Protein AF-A0A7R9ZV36-F1 (afdb_monomer_lite)

Structure (mmCIF, N/CA/C/O backbone):
data_AF-A0A7R9ZV36-F1
#
_entry.id   AF-A0A7R9ZV36-F1
#
loop_
_atom_site.group_PDB
_atom_site.id
_atom_site.type_symbol
_atom_site.label_atom_id
_atom_site.label_alt_id
_atom_site.label_comp_id
_atom_site.label_asym_id
_atom_site.label_entity_id
_atom_site.label_seq_id
_atom_site.pdbx_PDB_ins_code
_atom_site.Cartn_x
_atom_site.Cartn_y
_atom_site.Cartn_z
_atom_site.occupancy
_atom_site.B_iso_or_equiv
_atom_site.auth_seq_id
_atom_site.auth_comp_id
_atom_site.auth_asym_id
_atom_site.auth_atom_id
_atom_site.pdbx_PDB_model_num
ATOM 1 N N . GLY A 1 1 ? -9.730 6.780 30.084 1.00 87.62 1 GLY A N 1
ATOM 2 C CA . GLY A 1 1 ? -9.690 5.351 30.461 1.00 87.62 1 GLY A CA 1
ATOM 3 C C . GLY A 1 1 ? -11.049 4.686 30.687 1.00 87.62 1 GLY A C 1
ATOM 4 O O . GLY A 1 1 ? -11.084 3.664 31.366 1.00 87.62 1 GLY A O 1
ATOM 5 N N . GLN A 1 2 ? -12.160 5.196 30.142 1.00 95.06 2 GLN A N 1
ATOM 6 C CA . GLN A 1 2 ? -13.485 4.561 30.266 1.00 95.06 2 GLN A CA 1
ATOM 7 C C . GLN A 1 2 ? -13.592 3.347 29.328 1.00 95.06 2 GLN A C 1
ATOM 9 O O . GLN A 1 2 ? -13.109 3.426 28.198 1.00 95.06 2 GLN A O 1
ATOM 14 N N . ARG A 1 3 ? -14.214 2.243 29.775 1.00 96.38 3 ARG A N 1
ATOM 15 C CA . ARG A 1 3 ? -14.468 1.068 28.920 1.00 96.38 3 ARG A CA 1
ATOM 16 C C . ARG A 1 3 ? -15.637 1.325 27.975 1.00 96.38 3 ARG A C 1
ATOM 18 O O . ARG A 1 3 ? -16.690 1.814 28.387 1.00 96.38 3 ARG A O 1
ATOM 25 N N . VAL A 1 4 ? -15.433 0.990 26.712 1.00 97.62 4 VAL A N 1
ATOM 26 C CA . VAL A 1 4 ? -16.384 1.200 25.620 1.00 97.62 4 VAL A CA 1
ATOM 27 C C . VAL A 1 4 ? -16.354 -0.000 24.683 1.00 97.62 4 VAL A C 1
ATOM 29 O O . VAL A 1 4 ? -15.430 -0.805 24.731 1.00 97.62 4 VAL A O 1
ATOM 32 N N . GLN A 1 5 ? -17.355 -0.115 23.823 1.00 97.69 5 GLN A N 1
ATOM 33 C CA . GLN A 1 5 ? -17.304 -0.969 22.646 1.00 97.69 5 GLN A CA 1
ATOM 34 C C . GLN A 1 5 ? -17.231 -0.105 21.398 1.00 97.69 5 GLN A C 1
ATOM 36 O O . GLN A 1 5 ? -17.977 0.868 21.279 1.00 97.69 5 GLN A O 1
ATOM 41 N N . VAL A 1 6 ? -16.352 -0.471 20.473 1.00 98.06 6 VAL A N 1
ATOM 42 C CA . VAL A 1 6 ? -16.164 0.204 19.190 1.00 98.06 6 VAL A CA 1
ATOM 43 C C . VAL A 1 6 ? -16.539 -0.726 18.040 1.00 98.06 6 VAL A C 1
ATOM 45 O O . VAL A 1 6 ? -16.197 -1.908 18.047 1.00 98.06 6 VAL A O 1
ATOM 48 N N . TRP A 1 7 ? -17.273 -0.220 17.053 1.00 97.81 7 TRP A N 1
ATOM 49 C CA . TRP A 1 7 ? -17.620 -0.995 15.862 1.00 97.81 7 TRP A CA 1
ATOM 50 C C . TRP A 1 7 ? -16.409 -1.146 14.931 1.00 97.81 7 TRP A C 1
ATOM 52 O O . TRP A 1 7 ? -15.774 -0.152 14.554 1.00 97.81 7 TRP A O 1
ATOM 62 N N . SER A 1 8 ? -16.111 -2.384 14.534 1.00 96.56 8 SER A N 1
ATOM 63 C CA . SER A 1 8 ? -15.080 -2.711 13.548 1.00 96.56 8 SER A CA 1
ATOM 64 C C . SER A 1 8 ? -15.717 -3.075 12.209 1.00 96.56 8 SER A C 1
ATOM 66 O O . SER A 1 8 ? -16.388 -4.099 12.097 1.00 96.56 8 SER A O 1
ATOM 68 N N . ASP A 1 9 ? -15.479 -2.262 11.177 1.00 92.25 9 ASP A N 1
ATOM 69 C CA . ASP A 1 9 ? -15.987 -2.531 9.825 1.00 92.25 9 ASP A CA 1
ATOM 70 C C . ASP A 1 9 ? -15.277 -3.717 9.159 1.00 92.25 9 ASP A C 1
ATOM 72 O O . ASP A 1 9 ? -15.880 -4.425 8.356 1.00 92.25 9 ASP A O 1
ATOM 76 N N . SER A 1 10 ? -14.008 -3.960 9.503 1.00 87.06 10 SER A N 1
ATOM 77 C CA . SER A 1 10 ? -13.238 -5.091 8.975 1.00 87.06 10 SER A CA 1
ATOM 78 C C . SER A 1 10 ? -13.670 -6.425 9.580 1.00 87.06 10 SER A C 1
ATOM 80 O O . SER A 1 10 ? -13.647 -7.435 8.881 1.00 87.06 10 SER A O 1
ATOM 82 N N . GLU A 1 11 ? -14.072 -6.435 10.855 1.00 89.38 11 GLU A N 1
ATOM 83 C CA . GLU A 1 11 ? -14.524 -7.649 11.547 1.00 89.38 11 GLU A CA 1
ATOM 84 C C . GLU A 1 11 ? -16.051 -7.797 11.599 1.00 89.38 11 GLU A C 1
ATOM 86 O O . GLU A 1 11 ? -16.550 -8.860 11.962 1.00 89.38 11 GLU A O 1
ATOM 91 N N . GLY A 1 12 ? -16.805 -6.749 11.253 1.00 95.19 12 GLY A N 1
ATOM 92 C CA . GLY A 1 12 ? -18.269 -6.752 11.271 1.00 95.19 12 GLY A CA 1
ATOM 93 C C . GLY A 1 12 ? -18.869 -6.989 12.661 1.00 95.19 12 GLY A C 1
ATOM 94 O O . GLY A 1 12 ? -19.949 -7.571 12.770 1.00 95.19 12 GLY A O 1
ATOM 95 N N . ARG A 1 13 ? -18.166 -6.588 13.729 1.00 96.88 13 ARG A N 1
ATOM 96 C CA . ARG A 1 13 ? -18.588 -6.789 15.123 1.00 96.88 13 ARG A CA 1
ATOM 97 C C . ARG A 1 13 ? -18.159 -5.643 16.038 1.00 96.88 13 ARG A C 1
ATOM 99 O O . ARG A 1 13 ? -17.303 -4.829 15.694 1.00 96.88 13 ARG A O 1
ATOM 106 N N . TRP A 1 14 ? -18.762 -5.607 17.223 1.00 97.62 14 TRP A N 1
ATOM 107 C CA . TRP A 1 14 ? -18.359 -4.730 18.322 1.00 97.62 14 TRP A CA 1
ATOM 108 C C . TRP A 1 14 ? -17.136 -5.313 19.029 1.00 97.62 14 TRP A C 1
ATOM 110 O O . TRP A 1 14 ? -17.143 -6.491 19.383 1.00 97.62 14 TRP A O 1
ATOM 120 N N . LEU A 1 15 ? -16.110 -4.491 19.226 1.00 97.38 15 LEU A N 1
ATOM 121 C CA . LEU A 1 15 ? -14.883 -4.839 19.937 1.00 97.38 15 LEU A CA 1
ATOM 122 C C . LEU A 1 15 ? -14.807 -4.067 21.242 1.00 97.38 15 LEU A C 1
ATOM 124 O O . LEU A 1 15 ? -15.136 -2.882 21.276 1.00 97.38 15 LEU A O 1
ATOM 128 N N . ASP A 1 16 ? -14.357 -4.726 22.303 1.00 97.12 16 ASP A N 1
ATOM 129 C CA . ASP A 1 16 ? -14.086 -4.046 23.561 1.00 97.12 16 ASP A CA 1
ATOM 130 C C . ASP A 1 16 ? -12.878 -3.115 23.395 1.00 97.12 16 ASP A C 1
ATOM 132 O O . ASP A 1 16 ? -11.893 -3.431 22.725 1.00 97.12 16 ASP A O 1
ATOM 136 N N . GLY A 1 17 ? -12.975 -1.933 23.990 1.00 97.12 17 GLY A N 1
ATOM 137 C CA . GLY A 1 17 ? -11.958 -0.905 23.892 1.00 97.12 17 GLY A CA 1
ATOM 138 C C . GLY A 1 17 ? -11.946 0.030 25.091 1.00 97.12 17 GLY A C 1
ATOM 139 O O . GLY A 1 17 ? -12.766 -0.052 26.015 1.00 97.12 17 GLY A O 1
ATOM 140 N N . GLN A 1 18 ? -10.986 0.941 25.078 1.00 97.75 18 GLN A N 1
ATOM 141 C CA . GLN A 1 18 ? -10.798 1.936 26.114 1.00 97.75 18 GLN A CA 1
ATOM 142 C C . GLN A 1 18 ? -10.622 3.312 25.486 1.00 97.75 18 GLN A C 1
ATOM 144 O O . GLN A 1 18 ? -9.845 3.500 24.556 1.00 97.75 18 GLN A O 1
ATOM 149 N N . VAL A 1 19 ? -11.345 4.297 26.019 1.00 97.81 19 VAL A N 1
ATOM 150 C CA . VAL A 1 19 ? -11.123 5.699 25.657 1.00 97.81 19 VAL A CA 1
ATOM 151 C C . VAL A 1 19 ? -9.784 6.131 26.237 1.00 97.81 19 VAL A C 1
ATOM 153 O O . VAL A 1 19 ? -9.637 6.169 27.465 1.00 97.81 19 VAL A O 1
ATOM 156 N N . GLU A 1 20 ? -8.833 6.462 25.373 1.00 97.81 20 GLU A N 1
ATOM 157 C CA . GLU A 1 20 ? -7.521 6.980 25.761 1.00 97.81 20 GLU A CA 1
ATOM 158 C C . GLU A 1 20 ? -7.587 8.488 25.972 1.00 97.81 20 GLU A C 1
ATOM 160 O O . GLU A 1 20 ? -7.228 8.974 27.043 1.00 97.81 20 GLU A O 1
ATOM 165 N N . GLU A 1 21 ? -8.130 9.209 24.990 1.00 97.69 21 GLU A N 1
ATOM 166 C CA . GLU A 1 21 ? -8.126 10.669 24.959 1.00 97.69 21 GLU A CA 1
ATOM 167 C C . GLU A 1 21 ? -9.402 11.220 24.308 1.00 97.69 21 GLU A C 1
ATOM 169 O O . GLU A 1 21 ? -9.989 10.602 23.415 1.00 97.69 21 GLU A O 1
ATOM 174 N N . VAL A 1 22 ? -9.838 12.393 24.772 1.00 97.69 22 VAL A N 1
ATOM 175 C CA . VAL A 1 22 ? -10.963 13.147 24.208 1.00 97.69 22 VAL A CA 1
ATOM 176 C C . VAL A 1 22 ? -10.467 14.548 23.872 1.00 97.69 22 VAL A C 1
ATOM 178 O O . VAL A 1 22 ? -10.115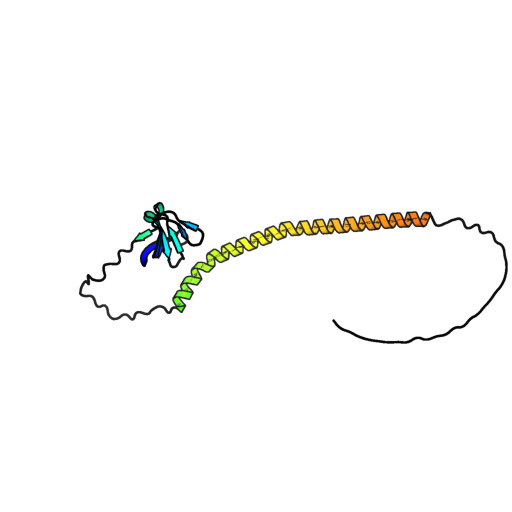 15.315 24.765 1.00 97.69 22 VAL A O 1
ATOM 181 N N . TYR A 1 23 ? -10.462 14.890 22.589 1.00 97.75 23 TYR A N 1
ATOM 182 C CA . TYR A 1 23 ? -9.995 16.179 22.086 1.00 97.75 23 TYR A CA 1
ATOM 183 C C . TYR A 1 23 ? -11.116 17.213 22.173 1.00 97.75 23 TYR A C 1
ATOM 185 O O . TYR A 1 23 ? -11.816 17.454 21.193 1.00 97.75 23 TYR A O 1
ATOM 193 N N . THR A 1 24 ? -11.323 17.828 23.338 1.00 97.81 24 THR A N 1
ATOM 194 C CA . THR A 1 24 ? -12.427 18.784 23.554 1.00 97.81 24 THR A CA 1
ATOM 195 C C . THR A 1 24 ? -12.366 19.999 22.630 1.00 97.81 24 THR A C 1
ATOM 197 O O . THR A 1 24 ? -13.391 20.375 22.071 1.00 97.81 24 THR A O 1
ATOM 200 N N . GLU A 1 25 ? -11.182 20.571 22.416 1.00 97.75 25 GLU A N 1
ATOM 201 C CA . GLU A 1 25 ? -10.966 21.745 21.550 1.00 97.75 25 GLU A CA 1
ATOM 202 C C . GLU A 1 25 ? -10.441 21.375 20.149 1.00 97.75 25 GLU A C 1
ATOM 204 O O . GLU A 1 25 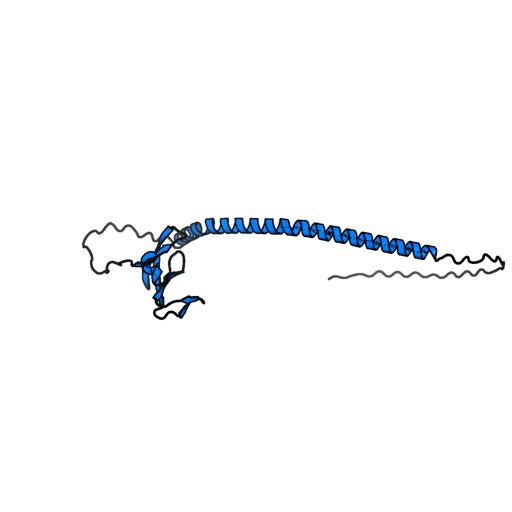? -10.215 22.244 19.309 1.00 97.75 25 GLU A O 1
ATOM 209 N N . GLY A 1 26 ? -10.277 20.078 19.871 1.00 97.06 26 GLY A N 1
ATOM 210 C CA . GLY A 1 26 ? -9.554 19.588 18.697 1.00 97.06 26 GLY A CA 1
ATOM 211 C C . GLY A 1 26 ? -8.037 19.671 18.887 1.00 97.06 26 GLY A C 1
ATOM 212 O O . GLY A 1 26 ? -7.554 19.816 20.009 1.00 97.06 26 GLY A O 1
ATOM 213 N N . GLY A 1 27 ? -7.273 19.544 17.801 1.00 96.75 27 GLY A N 1
ATOM 214 C CA . GLY A 1 27 ? -5.812 19.678 17.832 1.00 96.75 27 GLY A CA 1
ATOM 215 C C . GLY A 1 27 ? -5.088 18.735 16.877 1.00 96.75 27 GLY A C 1
ATOM 216 O O . GLY A 1 27 ? -5.710 18.045 16.078 1.00 96.75 27 GLY A O 1
ATOM 217 N N . LEU A 1 28 ? -3.757 18.699 16.949 1.00 97.25 28 LEU A N 1
ATOM 218 C CA . LEU A 1 28 ? -2.943 17.779 16.154 1.00 97.25 28 LEU A CA 1
ATOM 219 C C . LEU A 1 28 ? -2.621 16.525 16.979 1.00 97.25 28 LEU A C 1
ATOM 221 O O . LEU A 1 28 ? -1.946 16.625 17.999 1.00 97.25 28 LEU A O 1
ATOM 225 N N . ALA A 1 29 ? -3.068 15.355 16.525 1.00 94.44 29 ALA A N 1
ATOM 226 C CA . ALA A 1 29 ? -2.792 14.063 17.152 1.00 94.44 29 ALA A CA 1
ATOM 227 C C . ALA A 1 29 ? -2.249 13.082 16.109 1.00 94.44 29 ALA A C 1
ATOM 229 O O . ALA A 1 29 ? -2.835 12.929 15.039 1.00 94.44 29 ALA A O 1
ATOM 230 N N . ASP A 1 30 ? -1.110 12.448 16.398 1.00 93.88 30 ASP A N 1
ATOM 231 C CA . ASP A 1 30 ? -0.406 11.529 15.487 1.00 93.88 30 ASP A CA 1
ATOM 232 C C . ASP A 1 30 ? -0.174 12.109 14.072 1.00 93.88 30 ASP A C 1
ATOM 234 O O . ASP A 1 30 ? -0.192 11.398 13.072 1.00 93.88 30 ASP A O 1
ATOM 238 N N . GLY A 1 31 ? 0.020 13.429 13.977 1.00 95.69 31 GLY A N 1
ATOM 239 C CA . GLY A 1 31 ? 0.197 14.140 12.704 1.00 95.69 31 GLY A CA 1
ATOM 240 C C . GLY A 1 31 ? -1.100 14.451 11.946 1.00 95.69 31 GLY A C 1
ATOM 241 O O . GLY A 1 31 ? -1.043 15.026 10.860 1.00 95.69 31 GLY A O 1
ATOM 242 N N . PHE A 1 32 ? -2.265 14.133 12.510 1.00 94.75 32 PHE A N 1
ATOM 243 C CA . PHE A 1 32 ? -3.576 14.410 11.925 1.00 94.75 32 PHE A CA 1
ATOM 244 C C . PHE A 1 32 ? -4.317 15.501 12.702 1.00 94.75 32 PHE A C 1
ATOM 246 O O . PHE A 1 32 ? -4.253 15.569 13.927 1.00 94.75 32 PHE A O 1
ATOM 253 N N . ASN A 1 33 ? -5.046 16.359 11.985 1.00 97.19 33 ASN A N 1
ATOM 254 C CA . ASN A 1 33 ? -5.856 17.412 12.592 1.00 97.19 33 ASN A CA 1
ATOM 255 C C . ASN A 1 33 ? -7.214 16.845 13.042 1.00 97.19 33 ASN A C 1
ATOM 257 O O . ASN A 1 33 ? -8.026 16.419 12.215 1.00 97.19 33 ASN A O 1
ATOM 261 N N . MET A 1 34 ? -7.442 16.823 14.351 1.00 97.69 34 MET A N 1
ATOM 262 C CA . MET A 1 34 ? -8.637 16.308 15.003 1.00 97.69 34 MET A CA 1
ATOM 263 C C . MET A 1 34 ? -9.640 17.436 15.252 1.00 97.69 34 MET A C 1
ATOM 265 O O . MET A 1 34 ? -9.279 18.460 15.836 1.00 97.69 34 MET A O 1
ATOM 269 N N . PRO A 1 35 ? -10.914 17.263 14.860 1.00 97.81 35 PRO A N 1
ATOM 270 C CA . PRO A 1 35 ? -11.948 18.230 15.192 1.00 97.81 35 PRO A CA 1
ATOM 271 C C . PRO A 1 35 ? -12.276 18.204 16.699 1.00 97.81 35 PRO A C 1
ATOM 273 O O . PRO A 1 35 ? -12.073 17.175 17.354 1.00 97.81 35 PRO A O 1
ATOM 276 N N . PRO A 1 36 ? -12.849 19.293 17.241 1.00 98.12 36 PRO A N 1
ATOM 277 C CA . PRO A 1 36 ? -13.408 19.320 18.591 1.00 98.12 36 PRO A CA 1
ATOM 278 C C . PRO A 1 36 ? -14.396 18.172 18.835 1.00 98.12 36 PRO A C 1
ATOM 280 O O . PRO A 1 36 ? -15.251 17.883 17.997 1.00 98.12 36 PRO A O 1
ATOM 283 N N . GLY A 1 37 ? -14.270 17.514 19.986 1.00 97.44 37 GLY A N 1
ATOM 284 C CA . GLY A 1 37 ? -15.060 16.351 20.391 1.00 97.44 37 GLY A CA 1
ATOM 285 C C . GLY A 1 37 ? -14.627 15.019 19.766 1.00 97.44 37 GLY A C 1
ATOM 286 O O . GLY A 1 37 ? -15.357 14.037 19.888 1.00 97.44 37 GLY A O 1
ATOM 287 N N . CYS A 1 38 ? -13.476 14.957 19.089 1.00 98.00 38 CYS A N 1
ATOM 288 C CA . CYS A 1 38 ? -12.926 13.690 18.605 1.00 98.00 38 CYS A CA 1
ATOM 289 C C . CYS A 1 38 ? -12.489 12.802 19.783 1.00 98.00 38 CYS A C 1
ATOM 291 O O . CYS A 1 38 ? -11.919 13.293 20.758 1.00 98.00 38 CYS A O 1
ATOM 293 N N . VAL A 1 39 ? -12.729 11.494 19.690 1.00 98.12 39 VAL A N 1
ATOM 294 C CA . VAL A 1 39 ? -12.385 10.526 20.740 1.00 98.12 39 VAL A CA 1
ATOM 295 C C . VAL A 1 39 ? -11.411 9.488 20.193 1.00 98.12 39 VAL A C 1
ATOM 297 O O . VAL A 1 39 ? -11.695 8.834 19.188 1.00 98.12 39 VAL A O 1
ATOM 300 N N . LYS A 1 40 ? -10.273 9.320 20.873 1.00 98.00 40 LYS A N 1
ATOM 301 C CA . LYS A 1 40 ? -9.286 8.268 20.607 1.00 98.00 40 LYS A CA 1
ATOM 302 C C . LYS A 1 40 ? -9.622 7.038 21.442 1.00 98.00 40 LYS A C 1
ATOM 304 O O . LYS A 1 40 ? -9.630 7.098 22.674 1.00 98.00 40 LYS A O 1
ATOM 309 N N . VAL A 1 41 ? -9.899 5.925 20.771 1.00 98.06 41 VAL A N 1
ATOM 310 C CA . VAL A 1 41 ? -10.234 4.644 21.402 1.00 98.06 41 VAL A CA 1
ATOM 311 C C . VAL A 1 41 ? -9.208 3.601 20.988 1.00 98.06 41 VAL A C 1
ATOM 313 O O . VAL A 1 41 ? -9.002 3.393 19.793 1.00 98.06 41 VAL A O 1
ATOM 316 N N . SER A 1 42 ? -8.593 2.924 21.955 1.00 97.69 42 SER A N 1
ATOM 317 C CA . SER A 1 42 ? -7.793 1.726 21.703 1.00 97.69 42 SER A CA 1
ATOM 318 C C . SER A 1 42 ? -8.628 0.464 21.891 1.00 97.69 42 SER A C 1
ATOM 320 O O . SER A 1 42 ? -9.508 0.398 22.747 1.00 97.69 42 SER A O 1
ATOM 322 N N . SER A 1 43 ? -8.381 -0.530 21.047 1.00 97.25 43 SER A N 1
ATOM 323 C CA . SER A 1 43 ? -9.036 -1.841 21.043 1.00 97.25 43 SER A CA 1
ATOM 324 C C . SER A 1 43 ? -8.043 -2.906 20.578 1.00 97.25 43 SER A C 1
ATOM 326 O O . SER A 1 43 ? -6.960 -2.569 20.094 1.00 97.25 43 SER A O 1
ATOM 328 N N . ASP A 1 44 ? -8.432 -4.178 20.637 1.00 92.38 44 ASP A N 1
ATOM 329 C CA . ASP A 1 44 ? -7.599 -5.285 20.144 1.00 92.38 44 ASP A CA 1
ATOM 330 C C . ASP A 1 44 ? -7.299 -5.192 18.634 1.00 92.38 44 ASP A C 1
ATOM 332 O O . ASP A 1 44 ? -6.287 -5.711 18.167 1.00 92.38 44 ASP A O 1
ATOM 336 N N . ALA A 1 45 ? -8.137 -4.485 17.866 1.00 90.56 45 ALA A N 1
ATOM 337 C CA . ALA A 1 45 ? -7.914 -4.225 16.441 1.00 90.56 45 ALA A CA 1
ATOM 338 C C . ALA A 1 45 ? -7.030 -2.990 16.164 1.00 90.56 45 ALA A C 1
ATOM 340 O O . ALA A 1 45 ? -6.742 -2.688 15.005 1.00 90.56 45 ALA A O 1
ATOM 341 N N . GLY A 1 46 ? -6.608 -2.264 17.204 1.00 94.75 46 GLY A N 1
ATOM 342 C CA . GLY A 1 46 ? -5.801 -1.048 17.110 1.00 94.75 46 GLY A CA 1
ATOM 343 C C . GLY A 1 46 ? -6.521 0.212 17.599 1.00 94.75 46 GLY A C 1
ATOM 344 O O . GLY A 1 46 ? -7.493 0.150 18.357 1.00 94.75 46 GLY A O 1
ATOM 345 N N . ILE A 1 47 ? -6.008 1.372 17.177 1.00 96.88 47 ILE A N 1
ATOM 346 C CA . ILE A 1 47 ? -6.496 2.702 17.571 1.00 96.88 47 ILE A CA 1
ATOM 347 C C . ILE A 1 47 ? -7.490 3.219 16.529 1.00 96.88 47 ILE A C 1
ATOM 349 O O . ILE A 1 47 ? -7.184 3.258 15.336 1.00 96.88 47 ILE A O 1
ATOM 353 N N . LYS A 1 48 ? -8.662 3.675 16.983 1.00 97.00 48 LYS A N 1
ATOM 354 C CA . LYS A 1 48 ? -9.680 4.327 16.152 1.00 97.00 48 LYS A CA 1
ATOM 355 C C . LYS A 1 48 ? -9.962 5.738 16.663 1.00 97.00 48 LYS A C 1
ATOM 357 O O . LYS A 1 48 ? -10.168 5.949 17.857 1.00 97.00 48 LYS A O 1
ATOM 362 N N . TYR A 1 49 ? -10.002 6.690 15.737 1.00 97.94 49 TYR A N 1
ATOM 363 C CA . TYR A 1 49 ? -10.403 8.071 15.991 1.00 97.94 49 TYR A CA 1
ATOM 364 C C . TYR A 1 49 ? -11.852 8.263 15.559 1.00 97.94 49 TYR A C 1
ATOM 366 O O . TYR A 1 49 ? -12.177 8.089 14.384 1.00 97.94 49 TYR A O 1
ATOM 374 N N . LEU A 1 50 ? -12.721 8.608 16.504 1.00 97.81 50 LEU A N 1
ATOM 375 C CA . LEU A 1 50 ? -14.150 8.777 16.265 1.00 97.81 50 LEU A CA 1
ATOM 376 C C . LEU A 1 50 ? -14.526 10.253 16.321 1.00 97.81 50 LEU A C 1
ATOM 378 O O . LEU A 1 50 ? -14.333 10.919 17.338 1.00 97.81 50 LEU A O 1
ATOM 382 N N . LYS A 1 51 ? -15.091 10.761 15.224 1.00 97.81 51 LYS A N 1
ATOM 383 C CA . LYS A 1 51 ? -15.632 12.125 15.164 1.00 97.81 51 LYS A CA 1
ATOM 384 C C . LYS A 1 51 ? -16.952 12.212 15.941 1.00 97.81 51 LYS A C 1
ATOM 386 O O . LYS A 1 51 ? -17.652 11.204 16.024 1.00 97.81 51 LYS A O 1
ATOM 391 N N . PRO A 1 52 ? -17.374 13.411 16.388 1.00 97.56 52 PRO A N 1
ATOM 392 C CA . PRO A 1 52 ? -18.625 13.583 17.131 1.00 97.56 52 PRO A CA 1
ATOM 393 C C . PRO A 1 52 ? -19.849 12.943 16.459 1.00 97.56 52 PRO A C 1
ATOM 395 O O . PRO A 1 52 ? -20.600 12.225 17.105 1.00 97.56 52 PRO A O 1
ATOM 398 N N . GLY A 1 53 ? -20.004 13.110 15.139 1.00 97.56 53 GLY A N 1
ATOM 399 C CA . GLY A 1 53 ? -21.124 12.525 14.387 1.00 97.56 53 GLY A CA 1
ATOM 400 C C . GLY A 1 53 ? -21.076 11.000 14.206 1.00 97.56 53 GLY A C 1
ATOM 401 O O . GLY A 1 53 ? -22.027 10.426 13.688 1.00 97.56 53 GLY A O 1
ATOM 402 N N . GLN A 1 54 ? -19.979 10.340 14.590 1.00 97.56 54 GLN A N 1
ATOM 403 C CA . GLN A 1 54 ? -19.828 8.881 14.523 1.00 97.56 54 GLN A CA 1
ATOM 404 C C . GLN A 1 54 ? -20.028 8.204 15.879 1.00 97.56 54 GLN A C 1
ATOM 406 O O . GLN A 1 54 ? -20.226 6.991 15.906 1.00 97.56 54 GLN A O 1
ATOM 411 N N . LEU A 1 55 ? -19.989 8.953 16.987 1.00 97.25 55 LEU A N 1
ATOM 412 C CA . LEU A 1 55 ? -20.019 8.378 18.333 1.00 97.25 55 LEU A CA 1
ATOM 413 C C . LEU A 1 55 ? -21.264 7.513 18.548 1.00 97.25 55 LEU A C 1
ATOM 415 O O . LEU A 1 55 ? -21.129 6.365 18.947 1.00 97.25 55 LEU A O 1
ATOM 419 N N . ASP A 1 56 ? -22.448 7.985 18.162 1.00 97.25 56 ASP A N 1
ATOM 420 C CA . ASP A 1 56 ? -23.697 7.236 18.372 1.00 97.25 56 ASP A CA 1
ATOM 421 C C . ASP A 1 56 ? -23.778 5.930 17.564 1.00 97.25 56 ASP A C 1
ATOM 423 O O . ASP A 1 56 ? -24.472 4.984 17.942 1.00 97.25 56 ASP A O 1
ATOM 427 N N . ARG A 1 57 ? -23.079 5.872 16.424 1.00 97.50 57 ARG A N 1
ATOM 428 C CA . ARG A 1 57 ? -23.107 4.721 15.514 1.00 97.50 57 ARG A CA 1
ATOM 429 C C . ARG A 1 57 ? -22.002 3.719 15.808 1.00 97.50 57 ARG A C 1
ATOM 431 O O . ARG A 1 57 ? -22.211 2.523 15.623 1.00 97.50 57 ARG A O 1
ATOM 438 N N . GLU A 1 58 ? -20.831 4.205 16.197 1.00 98.06 58 GLU A N 1
ATOM 439 C CA . GLU A 1 58 ? -19.602 3.416 16.257 1.00 98.06 58 GLU A CA 1
ATOM 440 C C . GLU A 1 58 ? -19.064 3.238 17.676 1.00 98.06 58 GLU A C 1
ATOM 442 O O . GLU A 1 58 ? -18.152 2.435 17.854 1.00 98.06 58 GLU A O 1
ATOM 447 N N . LEU A 1 59 ? -19.618 3.928 18.677 1.00 98.00 59 LEU A N 1
ATOM 448 C CA . LEU A 1 59 ? -19.227 3.818 20.079 1.00 98.00 59 LEU A CA 1
ATOM 449 C C . LEU A 1 59 ? -20.430 3.434 20.947 1.00 98.00 59 LEU A C 1
ATOM 451 O O . LEU A 1 59 ? -21.509 4.013 20.853 1.00 98.00 59 LEU A O 1
ATOM 455 N N . ARG A 1 60 ? -20.237 2.479 21.854 1.00 97.81 60 ARG A N 1
ATOM 456 C CA . ARG A 1 60 ? -21.201 2.150 22.909 1.00 97.81 60 ARG A CA 1
ATOM 457 C C . ARG A 1 60 ? -20.511 2.189 24.257 1.00 97.81 60 ARG A C 1
ATOM 459 O O . ARG A 1 60 ? -19.484 1.545 24.453 1.00 97.81 60 ARG A O 1
ATOM 466 N N . TYR A 1 61 ? -21.081 2.917 25.206 1.00 94.81 61 TYR A N 1
ATOM 467 C CA . TYR A 1 61 ? -20.566 2.919 26.569 1.00 94.81 61 TYR A CA 1
ATOM 468 C C . TYR A 1 61 ? -20.906 1.600 27.253 1.00 94.81 61 TYR A C 1
ATOM 470 O O . TYR A 1 61 ? -22.070 1.200 27.303 1.00 94.81 61 TYR A O 1
ATOM 478 N N . GLN A 1 62 ? -19.893 0.936 27.812 1.00 93.25 62 GLN A N 1
ATOM 479 C CA . GLN A 1 62 ? -20.156 -0.165 28.722 1.00 93.25 62 GLN A CA 1
ATOM 480 C C . GLN A 1 62 ? -20.550 0.428 30.066 1.00 93.25 62 GLN A C 1
ATOM 482 O O . GLN A 1 62 ? -19.760 1.108 30.725 1.00 93.25 62 GLN A O 1
ATOM 487 N N . VAL A 1 63 ? -21.789 0.167 30.473 1.00 86.81 63 VAL A N 1
ATOM 488 C CA . VAL A 1 63 ? -22.213 0.403 31.848 1.00 86.81 63 VAL A CA 1
ATOM 489 C C . VAL A 1 63 ? -21.486 -0.636 32.685 1.00 86.81 63 VAL A C 1
ATOM 491 O O . VAL A 1 63 ? -21.951 -1.763 32.818 1.00 86.81 63 VAL A O 1
ATOM 494 N N . VAL A 1 64 ? -20.306 -0.281 33.196 1.00 79.19 64 VAL A N 1
ATOM 495 C CA . VAL A 1 64 ? -19.657 -1.069 34.241 1.00 79.19 64 VAL A CA 1
ATOM 496 C C . VAL A 1 64 ? -20.613 -1.007 35.428 1.00 79.19 64 VAL A C 1
ATOM 498 O O . VAL A 1 64 ? -20.819 0.091 35.956 1.00 79.19 64 VAL A O 1
ATOM 501 N N . PRO A 1 65 ? -21.254 -2.123 35.821 1.00 74.19 65 PRO A N 1
ATOM 502 C CA . PRO A 1 65 ? -22.135 -2.123 36.975 1.00 74.19 65 PRO A CA 1
ATOM 503 C C . PRO A 1 65 ? -21.307 -1.616 38.147 1.00 74.19 65 PRO A C 1
ATOM 505 O O . PRO A 1 65 ? -20.239 -2.166 38.422 1.00 74.19 65 PRO A O 1
ATOM 508 N N . ALA A 1 66 ? -21.741 -0.512 38.761 1.00 72.44 66 ALA A N 1
ATOM 509 C CA . ALA A 1 66 ? -21.027 0.093 39.873 1.00 72.44 66 ALA A CA 1
ATOM 510 C C . ALA A 1 66 ? -20.708 -1.017 40.878 1.00 72.44 66 ALA A C 1
ATOM 512 O O . ALA A 1 66 ? -21.618 -1.687 41.368 1.00 72.44 66 ALA A O 1
ATOM 513 N N . ALA A 1 67 ? -19.418 -1.243 41.124 1.00 63.41 67 ALA A N 1
ATOM 514 C CA . ALA A 1 67 ? -18.866 -2.405 41.820 1.00 63.41 67 ALA A CA 1
ATOM 515 C C . ALA A 1 67 ? -19.244 -2.500 43.322 1.00 63.41 67 ALA A C 1
ATOM 517 O O . ALA A 1 67 ? -18.508 -3.079 44.112 1.00 63.41 67 ALA A O 1
ATOM 518 N N . GLY A 1 68 ? -20.377 -1.922 43.733 1.00 63.97 68 GLY A N 1
ATOM 519 C CA . GLY A 1 68 ? -20.872 -1.852 45.106 1.00 63.97 68 GLY A CA 1
ATOM 520 C C . GLY A 1 68 ? -22.264 -2.448 45.348 1.00 63.97 68 GLY A C 1
ATOM 521 O O . GLY A 1 68 ? -22.703 -2.441 46.491 1.00 63.97 68 GLY A O 1
ATOM 522 N N . ALA A 1 69 ? -22.965 -2.984 44.342 1.00 56.34 69 ALA A N 1
ATOM 523 C CA . ALA A 1 69 ? -24.248 -3.667 44.551 1.00 56.34 69 ALA A CA 1
ATOM 524 C C . ALA A 1 69 ? -24.088 -5.185 44.373 1.00 56.34 69 ALA A C 1
ATOM 526 O O . ALA A 1 69 ? -24.405 -5.738 43.324 1.00 56.34 69 ALA A O 1
ATOM 527 N N . LEU A 1 70 ? -23.549 -5.861 45.389 1.00 55.06 70 LEU A N 1
ATOM 528 C CA . LEU A 1 70 ? -23.486 -7.324 45.426 1.00 55.06 70 LEU A CA 1
ATOM 529 C C . LEU A 1 70 ? -24.906 -7.909 45.577 1.00 55.06 70 LEU A C 1
ATOM 531 O O . LEU A 1 70 ? -25.524 -7.684 46.620 1.00 55.06 70 LEU A O 1
ATOM 535 N N . PRO A 1 71 ? -25.417 -8.731 44.642 1.00 55.44 71 PRO A N 1
ATOM 536 C CA . PRO A 1 71 ? -26.372 -9.761 45.012 1.00 55.44 71 PRO A CA 1
ATOM 537 C C . PRO A 1 71 ? -25.622 -10.807 45.846 1.00 55.44 71 PRO A C 1
ATOM 539 O O . PRO A 1 71 ? -24.721 -11.504 45.377 1.00 55.44 71 PRO A O 1
ATOM 542 N N . VAL A 1 72 ? -25.966 -10.875 47.130 1.00 62.84 72 VAL A N 1
ATOM 543 C CA . VAL A 1 72 ? -25.582 -11.978 48.010 1.00 62.84 72 VAL A CA 1
ATOM 544 C C . VAL A 1 72 ? -26.078 -13.291 47.391 1.00 62.84 72 VAL A C 1
ATOM 546 O O . VAL A 1 72 ? -27.242 -13.404 47.028 1.00 62.84 72 VAL A O 1
ATOM 549 N N . ALA A 1 73 ? -25.183 -14.280 47.359 1.00 57.50 73 ALA A N 1
ATOM 550 C CA . ALA A 1 73 ? -25.429 -15.694 47.077 1.00 57.50 73 ALA A CA 1
ATOM 551 C C . ALA A 1 73 ? -25.603 -16.103 45.603 1.00 57.50 73 ALA A C 1
ATOM 553 O O . ALA A 1 73 ? -26.700 -16.352 45.125 1.00 57.50 73 ALA A O 1
ATOM 554 N N . GLN A 1 74 ? -24.472 -16.387 44.958 1.00 48.12 74 GLN A N 1
ATOM 555 C CA . GLN A 1 74 ? -24.172 -17.752 44.513 1.00 48.12 74 GLN A CA 1
ATOM 556 C C . GLN A 1 74 ? -22.652 -17.889 44.393 1.00 48.12 74 GLN A C 1
ATOM 558 O O . GLN A 1 74 ? -22.035 -17.479 43.417 1.00 48.12 74 GLN A O 1
ATOM 563 N N . ARG A 1 75 ? -22.030 -18.430 45.448 1.00 45.19 75 ARG A N 1
ATOM 564 C CA . ARG A 1 75 ? -20.673 -18.973 45.359 1.00 45.19 75 ARG A CA 1
ATOM 565 C C . ARG A 1 75 ? -20.776 -20.236 44.513 1.00 45.19 75 ARG A C 1
ATOM 567 O O . ARG A 1 75 ? -21.089 -21.299 45.047 1.00 45.19 75 ARG A O 1
ATOM 574 N N . THR A 1 76 ? -20.575 -20.120 43.208 1.00 55.38 76 THR A N 1
ATOM 575 C CA . THR A 1 76 ? -20.170 -21.287 42.431 1.00 55.38 76 THR A CA 1
ATOM 576 C C . THR A 1 76 ? -18.809 -21.759 42.954 1.00 55.38 76 THR A C 1
ATOM 578 O O . THR A 1 76 ? -18.021 -20.940 43.447 1.00 55.38 76 THR A O 1
ATOM 581 N N . PRO A 1 77 ? -18.551 -23.079 42.940 1.00 53.34 77 PRO A N 1
ATOM 582 C CA . PRO A 1 77 ? -17.252 -23.633 43.283 1.00 53.34 77 PRO A CA 1
ATOM 583 C C . PRO A 1 77 ? -16.165 -22.885 42.525 1.00 53.34 77 PRO A C 1
ATOM 585 O O . PRO A 1 77 ? -16.382 -22.469 41.392 1.00 53.34 77 PRO A O 1
ATOM 588 N N . LEU A 1 78 ? -15.036 -22.698 43.198 1.00 51.03 78 LEU A N 1
ATOM 589 C CA . LEU A 1 78 ? -13.816 -22.063 42.723 1.00 51.03 78 LEU A CA 1
ATOM 590 C C . LEU A 1 78 ? -13.322 -22.769 41.443 1.00 51.03 78 LEU A C 1
ATOM 592 O O . LEU A 1 78 ? -12.411 -23.591 41.480 1.00 51.03 78 LEU A O 1
ATOM 596 N N . GLU A 1 79 ? -13.971 -22.502 40.315 1.00 46.47 79 GLU A N 1
ATOM 597 C CA . GLU A 1 79 ? -13.532 -22.942 39.006 1.00 46.47 79 GLU A CA 1
ATOM 598 C C . GLU A 1 79 ? -12.319 -22.079 38.706 1.00 46.47 79 GLU A C 1
ATOM 600 O O . GLU A 1 79 ? -12.400 -20.867 38.506 1.00 46.47 79 GLU A O 1
ATOM 605 N N . SER A 1 80 ? -11.169 -22.714 38.896 1.00 56.94 80 SER A N 1
ATOM 606 C CA . SER A 1 80 ? -9.837 -22.181 38.696 1.00 56.94 80 SER A CA 1
ATOM 607 C C . SER A 1 80 ? -9.824 -21.271 37.479 1.00 56.94 80 SER A C 1
ATOM 609 O O . SER A 1 80 ? -10.026 -21.738 36.357 1.00 56.94 80 SER A O 1
ATOM 611 N N . TRP A 1 81 ? -9.575 -19.983 37.713 1.00 58.75 81 TRP A N 1
ATOM 612 C CA . TRP A 1 81 ? -9.261 -19.012 36.679 1.00 58.75 81 TRP A CA 1
ATOM 613 C C . TRP A 1 81 ? -7.999 -19.484 35.952 1.00 58.75 81 TRP A C 1
ATOM 615 O O . TRP A 1 81 ? -6.882 -19.102 36.299 1.00 58.75 81 TRP A O 1
ATOM 625 N N . HIS A 1 82 ? -8.173 -20.359 34.963 1.00 59.44 82 HIS A N 1
ATOM 626 C CA . HIS A 1 82 ? -7.180 -20.629 33.943 1.00 59.44 82 HIS A CA 1
ATOM 627 C C . HIS A 1 82 ? -7.054 -19.339 33.143 1.00 59.44 82 HIS A C 1
ATOM 629 O O . HIS A 1 82 ? -7.761 -19.120 32.164 1.00 59.44 82 HIS A O 1
ATOM 635 N N . LEU A 1 83 ? -6.191 -18.444 33.624 1.00 58.41 83 LEU A N 1
ATOM 636 C CA . LEU A 1 83 ? -5.668 -17.357 32.821 1.00 58.41 83 LEU A CA 1
ATOM 637 C C . LEU A 1 83 ? -5.050 -18.021 31.588 1.00 58.41 83 LEU A C 1
ATOM 639 O O . LEU A 1 83 ? -4.080 -18.772 31.757 1.00 58.41 83 LEU A O 1
ATOM 643 N N . PRO A 1 84 ? -5.617 -17.822 30.382 1.00 57.25 84 PRO A N 1
ATOM 644 C CA . PRO A 1 84 ? -4.983 -18.317 29.176 1.00 57.25 84 PRO A CA 1
ATOM 645 C C . PRO A 1 84 ? -3.572 -17.754 29.177 1.00 57.25 84 PRO A C 1
ATOM 647 O O . PRO A 1 84 ? -3.354 -16.573 29.477 1.00 57.25 84 PRO A O 1
ATOM 650 N N . SER A 1 85 ? -2.597 -18.628 28.948 1.00 72.00 85 SER A N 1
ATOM 651 C CA . SER A 1 85 ? -1.210 -18.201 28.983 1.00 72.00 85 SER A CA 1
ATOM 652 C C . SER A 1 85 ? -1.045 -17.050 27.984 1.00 72.00 85 SER A C 1
ATOM 654 O O . SER A 1 85 ? -1.617 -17.081 26.893 1.00 72.00 85 SER A O 1
ATOM 656 N N . LEU A 1 86 ? -0.259 -16.023 28.325 1.00 64.38 86 LEU A N 1
ATOM 657 C CA . LEU A 1 86 ? 0.031 -14.898 27.418 1.00 64.38 86 LEU A CA 1
ATOM 658 C C . LEU A 1 86 ? 0.485 -15.376 26.023 1.00 64.38 86 LEU A C 1
ATOM 660 O O . LEU A 1 86 ? 0.273 -14.693 25.025 1.00 64.38 86 LEU A O 1
ATOM 664 N N . SER A 1 87 ? 1.055 -16.583 25.950 1.00 66.00 87 SER A N 1
ATOM 665 C CA . SER A 1 87 ? 1.448 -17.248 24.709 1.00 66.00 87 SER A CA 1
ATOM 666 C C . SER A 1 87 ? 0.278 -17.742 23.842 1.00 66.00 87 SER A C 1
ATOM 668 O O . SER A 1 87 ? 0.379 -17.707 22.616 1.00 66.00 87 SER A O 1
ATOM 670 N N . GLU A 1 88 ? -0.840 -18.166 24.437 1.00 67.75 88 GLU A N 1
ATOM 671 C CA . GLU A 1 88 ? -2.044 -18.595 23.709 1.00 67.75 88 GLU A CA 1
ATOM 672 C C . GLU A 1 88 ? -2.813 -17.398 23.159 1.00 67.75 88 GLU A C 1
ATOM 674 O O . GLU A 1 88 ? -3.207 -17.416 21.994 1.00 67.75 88 GLU A O 1
ATOM 679 N N . VAL A 1 89 ? -2.915 -16.317 23.939 1.00 66.44 89 VAL A N 1
ATOM 680 C CA . VAL A 1 89 ? -3.528 -15.061 23.478 1.00 66.44 89 VAL A CA 1
ATOM 681 C C . VAL A 1 89 ? -2.747 -14.484 22.289 1.00 66.44 89 VAL A C 1
ATOM 683 O O . VAL A 1 89 ? -3.343 -14.057 21.302 1.00 66.44 89 VAL A O 1
ATOM 686 N N . HIS A 1 90 ? -1.410 -14.570 22.312 1.00 60.16 90 HIS A N 1
ATOM 687 C CA . HIS A 1 90 ? -0.577 -14.143 21.183 1.00 60.16 90 HIS A CA 1
ATOM 688 C C . HIS A 1 90 ? -0.784 -15.015 19.932 1.00 60.16 90 HIS A C 1
ATOM 690 O O . HIS A 1 90 ? -0.896 -14.500 18.822 1.00 60.16 90 HIS A O 1
ATOM 696 N N . LYS A 1 91 ? -0.883 -16.341 20.080 1.00 63.22 91 LYS A N 1
ATOM 697 C CA . LYS A 1 91 ? -1.111 -17.243 18.936 1.00 63.22 91 LYS A CA 1
ATOM 698 C C . LYS A 1 91 ? -2.487 -17.050 18.295 1.00 63.22 91 LYS A C 1
ATOM 700 O O . LYS A 1 91 ? -2.622 -17.194 17.078 1.00 63.22 91 LYS A O 1
ATOM 705 N N . GLN A 1 92 ? -3.498 -16.710 19.087 1.00 62.38 92 GLN A N 1
ATOM 706 C CA . GLN A 1 92 ? -4.869 -16.564 18.604 1.00 62.38 92 GLN A CA 1
ATOM 707 C C . GLN A 1 92 ? -5.122 -15.199 17.941 1.00 62.38 92 GLN A C 1
ATOM 709 O O . GLN A 1 92 ? -5.844 -15.132 16.951 1.00 62.38 92 GLN A O 1
ATOM 714 N N . ALA A 1 93 ? -4.466 -14.129 18.407 1.00 59.84 93 ALA A N 1
ATOM 715 C CA . ALA A 1 93 ? -4.573 -12.803 17.792 1.00 59.84 93 ALA A CA 1
ATOM 716 C C . ALA A 1 93 ? -3.820 -12.701 16.448 1.00 59.84 93 ALA A C 1
ATOM 718 O O . ALA A 1 93 ? -4.322 -12.115 15.489 1.00 59.84 93 ALA A O 1
ATOM 719 N N . PHE A 1 94 ? -2.639 -13.318 16.330 1.00 58.44 94 PHE A N 1
ATOM 720 C CA . PHE A 1 94 ? -1.825 -13.214 15.110 1.00 58.44 94 PHE A CA 1
ATOM 721 C C . PHE A 1 94 ? -2.276 -14.128 13.963 1.00 58.44 94 PHE A C 1
ATOM 723 O O . PHE A 1 94 ? -1.982 -13.844 12.802 1.00 58.44 94 PHE A O 1
ATOM 730 N N . SER A 1 95 ? -3.013 -15.202 14.250 1.00 58.34 95 SER A N 1
ATOM 731 C CA . SER A 1 95 ? -3.481 -16.137 13.217 1.00 58.34 95 SER A CA 1
ATOM 732 C C . SER A 1 95 ? -4.634 -15.578 12.377 1.00 58.34 95 SER A C 1
ATOM 734 O O . SER A 1 95 ? -4.757 -15.930 11.207 1.00 58.34 95 SER A O 1
ATOM 736 N N . HIS A 1 96 ? -5.442 -14.663 12.921 1.00 55.59 96 HIS A N 1
ATOM 737 C CA . HIS A 1 96 ? -6.610 -14.135 12.209 1.00 55.59 96 HIS A CA 1
ATOM 738 C C . HIS A 1 96 ? -6.308 -12.888 11.355 1.00 55.59 96 HIS A C 1
ATOM 740 O O . HIS A 1 96 ? -7.002 -12.628 10.371 1.00 55.59 96 HIS A O 1
ATOM 746 N N . LEU A 1 97 ? -5.249 -12.136 11.685 1.00 53.09 97 LEU A N 1
ATOM 747 C CA . LEU A 1 97 ? -4.846 -10.934 10.939 1.00 53.09 97 LEU A CA 1
ATOM 748 C C . LEU A 1 97 ? -3.974 -11.243 9.707 1.00 53.09 97 LEU A C 1
ATOM 750 O O . LEU A 1 97 ? -3.934 -10.455 8.761 1.00 53.09 97 LEU A O 1
ATOM 754 N N . GLY A 1 98 ? -3.288 -12.390 9.697 1.00 59.78 98 GLY A N 1
ATOM 755 C CA . GLY A 1 98 ? -2.324 -12.739 8.651 1.00 59.78 98 GLY A CA 1
ATOM 756 C C . GLY A 1 98 ? -2.970 -13.082 7.310 1.00 59.78 98 GLY A C 1
ATOM 757 O O . GLY A 1 98 ? -2.572 -12.561 6.271 1.00 59.78 98 GLY A O 1
ATOM 758 N N . ASP A 1 99 ? -4.004 -13.916 7.309 1.00 74.81 99 ASP A N 1
ATOM 759 C CA . ASP A 1 99 ? -4.424 -14.608 6.089 1.00 74.81 99 ASP A CA 1
ATOM 760 C C . ASP A 1 99 ? -5.062 -13.704 5.030 1.00 74.81 99 ASP A C 1
ATOM 762 O O . ASP A 1 99 ? -4.774 -13.838 3.839 1.00 74.81 99 ASP A O 1
ATOM 766 N N . ALA A 1 100 ? -5.923 -12.769 5.433 1.00 75.06 100 ALA A N 1
ATOM 767 C CA . ALA A 1 100 ? -6.638 -11.919 4.482 1.00 75.06 100 ALA A CA 1
ATOM 768 C C . ALA A 1 100 ? -5.744 -10.811 3.909 1.00 75.06 100 ALA A C 1
ATOM 770 O O . ALA A 1 100 ? -5.828 -10.495 2.720 1.00 75.06 100 ALA A O 1
ATOM 771 N N . VAL A 1 101 ? -4.879 -10.226 4.741 1.00 79.75 101 VAL A N 1
ATOM 772 C CA . VAL A 1 101 ? -3.973 -9.149 4.325 1.00 79.75 101 VAL A CA 1
ATOM 773 C C . VAL A 1 101 ? -2.821 -9.720 3.505 1.00 79.75 101 VAL A C 1
ATOM 775 O O . VAL A 1 101 ? -2.509 -9.182 2.443 1.00 79.75 101 VAL A O 1
ATOM 778 N N . PHE A 1 102 ? -2.256 -10.857 3.919 1.00 81.50 102 PHE A N 1
ATOM 779 C CA . PHE A 1 102 ? -1.173 -11.511 3.191 1.00 81.50 102 PHE A CA 1
ATOM 780 C C . PHE A 1 102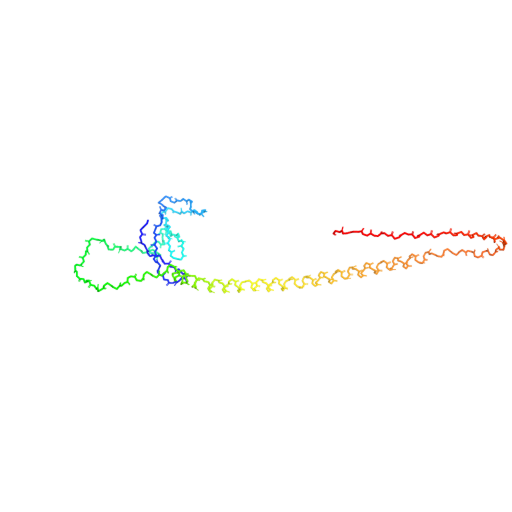 ? -1.625 -12.018 1.820 1.00 81.50 102 PHE A C 1
ATOM 782 O O . PHE A 1 102 ? -0.944 -11.767 0.829 1.00 81.50 102 PHE A O 1
ATOM 789 N N . ARG A 1 103 ? -2.808 -12.647 1.708 1.00 86.75 103 ARG A N 1
ATOM 790 C CA . ARG A 1 103 ? -3.340 -13.085 0.401 1.00 86.75 103 ARG A CA 1
ATOM 791 C C . ARG A 1 103 ? -3.582 -11.911 -0.546 1.00 86.75 103 ARG A C 1
ATOM 793 O O . ARG A 1 103 ? -3.254 -12.008 -1.726 1.00 86.75 103 ARG A O 1
ATOM 800 N N . LYS A 1 104 ? -4.114 -10.792 -0.040 1.00 84.25 104 LYS A N 1
ATOM 801 C CA . LYS A 1 104 ? -4.302 -9.570 -0.841 1.00 84.25 104 LYS A CA 1
ATOM 802 C C . LYS A 1 104 ? -2.960 -8.976 -1.271 1.00 84.25 104 LYS A C 1
ATOM 804 O O . LYS A 1 104 ? -2.800 -8.650 -2.442 1.00 84.25 104 LYS A O 1
ATOM 809 N N . GLY A 1 105 ? -1.989 -8.900 -0.361 1.00 89.31 105 GLY A N 1
ATOM 810 C CA . GLY A 1 105 ? -0.636 -8.429 -0.661 1.00 89.31 105 GLY A CA 1
ATOM 811 C C . GLY A 1 105 ? 0.074 -9.297 -1.703 1.00 89.31 105 GLY A C 1
ATOM 812 O O . GLY A 1 105 ? 0.632 -8.768 -2.661 1.00 89.31 105 GLY A O 1
ATOM 813 N N . ALA A 1 106 ? -0.017 -10.622 -1.575 1.00 93.81 106 ALA A N 1
ATOM 814 C CA . ALA A 1 106 ? 0.560 -11.569 -2.526 1.00 93.81 106 ALA A CA 1
ATOM 815 C C . ALA A 1 106 ? -0.061 -11.430 -3.924 1.00 93.81 106 ALA A C 1
ATOM 817 O O . ALA A 1 106 ? 0.667 -11.377 -4.914 1.00 93.81 106 ALA A O 1
ATOM 818 N N . LEU A 1 107 ? -1.390 -11.299 -4.013 1.00 94.75 107 LEU A N 1
ATOM 819 C CA . LEU A 1 107 ? -2.079 -11.085 -5.287 1.00 94.75 107 LEU A CA 1
ATOM 820 C C . LEU A 1 107 ? -1.620 -9.781 -5.958 1.00 94.75 107 LEU A C 1
ATOM 822 O O . LEU A 1 107 ? -1.301 -9.778 -7.145 1.00 94.75 107 LEU A O 1
ATOM 826 N N . ILE A 1 108 ? -1.541 -8.687 -5.194 1.00 94.12 108 ILE A N 1
ATOM 827 C CA . ILE A 1 108 ? -1.082 -7.386 -5.698 1.00 94.12 108 ILE A CA 1
ATOM 828 C C . ILE A 1 108 ? 0.367 -7.484 -6.190 1.00 94.12 108 ILE A C 1
ATOM 830 O O . ILE A 1 108 ? 0.667 -7.018 -7.288 1.00 94.12 108 ILE A O 1
ATOM 834 N N . GLY A 1 109 ? 1.248 -8.137 -5.429 1.00 94.25 109 GLY A N 1
ATOM 835 C CA . GLY A 1 109 ? 2.644 -8.345 -5.813 1.00 94.25 109 GLY A CA 1
ATOM 836 C C . GLY A 1 109 ? 2.793 -9.126 -7.120 1.00 94.25 109 GLY A C 1
ATOM 837 O O . GLY A 1 109 ? 3.543 -8.709 -8.001 1.00 94.25 109 GLY A O 1
ATOM 838 N N . VAL A 1 110 ? 2.031 -10.212 -7.291 1.00 97.44 110 VAL A N 1
ATOM 839 C CA . VAL A 1 110 ? 2.031 -11.002 -8.533 1.00 97.44 110 VAL A CA 1
ATOM 840 C C . VAL A 1 110 ? 1.506 -10.178 -9.711 1.00 97.44 110 VAL A C 1
ATOM 842 O O . VAL A 1 110 ? 2.130 -10.176 -10.771 1.00 97.44 110 VAL A O 1
ATOM 845 N N . CYS A 1 111 ? 0.413 -9.431 -9.535 1.00 95.69 111 CYS A N 1
ATOM 846 C CA . CYS A 1 111 ? -0.130 -8.565 -10.584 1.00 95.69 111 CYS A CA 1
ATOM 847 C C . CYS A 1 111 ? 0.872 -7.490 -11.027 1.00 95.69 111 CYS A C 1
ATOM 849 O O . CYS A 1 111 ? 1.049 -7.281 -12.227 1.00 95.69 111 CYS A O 1
ATOM 851 N N . ILE A 1 112 ? 1.559 -6.839 -10.081 1.00 96.31 112 ILE A N 1
ATOM 852 C CA . ILE A 1 112 ? 2.593 -5.838 -10.380 1.00 96.31 112 ILE A CA 1
ATOM 853 C C . ILE A 1 112 ? 3.776 -6.491 -11.100 1.00 96.31 112 ILE A C 1
ATOM 855 O O . ILE A 1 112 ? 4.230 -5.973 -12.119 1.00 96.31 112 ILE A O 1
ATOM 859 N N . GLY A 1 113 ? 4.247 -7.643 -10.616 1.00 95.31 113 GLY A N 1
ATOM 860 C CA . GLY A 1 113 ? 5.341 -8.382 -11.244 1.00 95.31 113 GLY A CA 1
ATOM 861 C C . GLY A 1 113 ? 5.029 -8.786 -12.687 1.00 95.31 113 GLY A C 1
ATOM 862 O O . GLY A 1 113 ? 5.862 -8.596 -13.571 1.00 95.31 113 GLY A O 1
ATOM 863 N N . LEU A 1 114 ? 3.810 -9.269 -12.952 1.00 96.88 114 LEU A N 1
ATOM 864 C CA . LEU A 1 114 ? 3.361 -9.622 -14.301 1.00 96.88 114 LEU A CA 1
ATOM 865 C C . LEU A 1 114 ? 3.247 -8.396 -15.211 1.00 96.88 114 LEU A C 1
ATOM 867 O O . LEU A 1 114 ? 3.721 -8.446 -16.343 1.00 96.88 114 LEU A O 1
ATOM 871 N N . LEU A 1 115 ? 2.674 -7.291 -14.724 1.00 96.06 115 LEU A N 1
ATOM 872 C CA . LEU A 1 115 ? 2.587 -6.035 -15.477 1.00 96.06 115 LEU A CA 1
ATOM 873 C C . LEU A 1 115 ? 3.974 -5.503 -15.850 1.00 96.06 115 LEU A C 1
ATOM 875 O O . LEU A 1 115 ? 4.214 -5.171 -17.010 1.00 96.06 115 LEU A O 1
ATOM 879 N N . LEU A 1 116 ? 4.901 -5.468 -14.890 1.00 95.12 116 LEU A N 1
ATOM 880 C CA . LEU A 1 116 ? 6.274 -5.031 -15.133 1.00 95.12 116 LEU A CA 1
ATOM 881 C C . LEU A 1 116 ? 6.991 -5.965 -16.109 1.00 95.12 116 LEU A C 1
ATOM 883 O O . LEU A 1 116 ? 7.607 -5.485 -17.055 1.00 95.12 116 LEU A O 1
ATOM 887 N N . GLY A 1 117 ? 6.868 -7.283 -15.949 1.00 93.31 117 GLY A N 1
ATOM 888 C CA . GLY A 1 117 ? 7.458 -8.247 -16.879 1.00 93.31 117 GLY A CA 1
ATOM 889 C C . GLY A 1 117 ? 6.920 -8.105 -18.306 1.00 93.31 117 GLY A C 1
ATOM 890 O O . GLY A 1 117 ? 7.689 -8.162 -19.268 1.00 93.31 117 GLY A O 1
ATOM 891 N N . LEU A 1 118 ? 5.615 -7.858 -18.449 1.00 96.44 118 LEU A N 1
ATOM 892 C CA . LEU A 1 118 ? 4.947 -7.723 -19.743 1.00 96.44 118 LEU A CA 1
ATOM 893 C C . LEU A 1 118 ? 5.298 -6.412 -20.457 1.00 96.44 118 LEU A C 1
ATOM 895 O O . LEU A 1 118 ? 5.324 -6.390 -21.683 1.00 96.44 118 LEU A O 1
ATOM 899 N N . ILE A 1 119 ? 5.614 -5.345 -19.719 1.00 94.62 119 ILE A N 1
ATOM 900 C CA . ILE A 1 119 ? 6.051 -4.063 -20.292 1.00 94.62 119 ILE A CA 1
ATOM 901 C C . ILE A 1 119 ? 7.560 -4.069 -20.568 1.00 94.62 119 ILE A C 1
ATOM 903 O O . ILE A 1 119 ? 7.995 -3.704 -21.659 1.00 94.62 119 ILE A O 1
ATOM 907 N N . VAL A 1 120 ? 8.371 -4.503 -19.600 1.00 95.44 120 VAL A N 1
ATOM 908 C CA . VAL A 1 120 ? 9.838 -4.457 -19.692 1.00 95.44 120 VAL A CA 1
ATOM 909 C C . VAL A 1 120 ? 10.362 -5.470 -20.711 1.00 95.44 120 VAL A C 1
ATOM 911 O O . VAL A 1 120 ? 11.281 -5.156 -21.463 1.00 95.44 120 VAL A O 1
ATOM 914 N N . GLY A 1 121 ? 9.761 -6.661 -20.806 1.00 94.50 121 GLY A N 1
ATOM 915 C CA . GLY A 1 121 ? 10.208 -7.716 -21.721 1.00 94.50 121 GLY A CA 1
ATOM 916 C C . GLY A 1 121 ? 10.253 -7.290 -23.200 1.00 94.50 121 GLY A C 1
ATOM 917 O O . GLY A 1 121 ? 11.307 -7.401 -23.834 1.00 94.50 121 GLY A O 1
ATOM 918 N N . PRO A 1 122 ? 9.150 -6.779 -23.778 1.00 96.50 122 PRO A N 1
ATOM 919 C CA . PRO A 1 122 ? 9.136 -6.253 -25.141 1.00 96.50 122 PRO A CA 1
ATOM 920 C C . PRO A 1 122 ? 10.090 -5.074 -25.330 1.00 96.50 122 PRO A C 1
ATOM 922 O O . PRO A 1 122 ? 10.759 -4.994 -26.356 1.00 96.50 122 PRO A O 1
ATOM 925 N N . LEU A 1 123 ? 10.195 -4.194 -24.333 1.00 93.88 123 LEU A N 1
ATOM 926 C CA . LEU A 1 123 ? 11.031 -2.998 -24.401 1.00 93.88 123 LEU A CA 1
ATOM 927 C C . LEU A 1 123 ? 12.520 -3.368 -24.502 1.00 93.88 123 LEU A C 1
ATOM 929 O O . LEU A 1 123 ? 13.225 -2.851 -25.367 1.00 93.88 123 LEU A O 1
ATOM 933 N N . VAL A 1 124 ? 12.970 -4.359 -23.723 1.00 96.44 124 VAL A N 1
ATOM 934 C CA . VAL A 1 124 ? 14.325 -4.929 -23.831 1.00 96.44 124 VAL A CA 1
ATOM 935 C C . VAL A 1 124 ? 14.563 -5.550 -25.210 1.00 96.44 124 VAL A C 1
ATOM 937 O O . VAL A 1 124 ? 15.607 -5.309 -25.815 1.00 96.44 124 VAL A O 1
ATOM 940 N N . LYS A 1 125 ? 13.596 -6.303 -25.758 1.00 95.00 125 LYS A N 1
ATOM 941 C CA . LYS A 1 125 ? 13.714 -6.876 -27.113 1.00 95.00 125 LYS A CA 1
ATOM 942 C C . LYS A 1 125 ? 13.823 -5.804 -28.197 1.00 95.00 125 LYS A C 1
ATOM 944 O O . LYS A 1 125 ? 14.625 -5.961 -29.116 1.00 95.00 125 LYS A O 1
ATOM 949 N N . VAL A 1 126 ? 13.044 -4.728 -28.097 1.00 97.38 126 VAL A N 1
ATOM 950 C CA . VAL A 1 126 ? 13.084 -3.614 -29.057 1.00 97.38 126 VAL A CA 1
ATOM 951 C C . VAL A 1 126 ? 14.434 -2.907 -29.000 1.00 97.38 126 VAL A C 1
ATOM 953 O O . VAL A 1 126 ? 15.044 -2.720 -30.050 1.00 97.38 126 VAL A O 1
ATOM 956 N N . ILE A 1 127 ? 14.932 -2.588 -27.799 1.00 97.12 127 ILE A N 1
ATOM 957 C CA . ILE A 1 127 ? 16.253 -1.966 -27.616 1.00 97.12 127 ILE A CA 1
ATOM 958 C C . ILE A 1 127 ? 17.350 -2.859 -28.202 1.00 97.12 127 ILE A C 1
ATOM 960 O O . ILE A 1 127 ? 18.160 -2.387 -28.995 1.00 97.12 127 ILE A O 1
ATOM 964 N N . LEU A 1 128 ? 17.348 -4.156 -27.877 1.00 97.25 128 LEU A N 1
ATOM 965 C CA . LEU A 1 128 ? 18.347 -5.096 -28.384 1.00 97.25 128 LEU A CA 1
ATOM 966 C C . LEU A 1 128 ? 18.322 -5.187 -29.918 1.00 97.25 128 LEU A C 1
ATOM 968 O O . LEU A 1 128 ? 19.370 -5.142 -30.559 1.00 97.25 128 LEU A O 1
ATOM 972 N N . THR A 1 129 ? 17.127 -5.264 -30.510 1.00 97.69 129 THR A N 1
ATOM 973 C CA . THR A 1 129 ? 16.952 -5.302 -31.972 1.00 97.69 129 THR A CA 1
ATOM 974 C C . THR A 1 129 ? 17.482 -4.022 -32.623 1.00 97.69 129 THR A C 1
ATOM 976 O O . THR A 1 129 ? 18.199 -4.086 -33.619 1.00 97.69 129 THR A O 1
ATOM 979 N N . TRP A 1 130 ? 17.189 -2.860 -32.033 1.00 98.31 130 TRP A N 1
ATOM 980 C CA . TRP A 1 130 ? 17.715 -1.570 -32.481 1.00 98.31 130 TRP A CA 1
ATOM 981 C C . TRP A 1 130 ? 19.243 -1.496 -32.399 1.00 98.31 130 TRP A C 1
ATOM 983 O O . TRP A 1 130 ? 19.879 -1.048 -33.351 1.00 98.31 130 TRP A O 1
ATOM 993 N N . CYS A 1 131 ? 19.850 -1.971 -31.307 1.00 98.00 131 CYS A N 1
ATOM 994 C CA . CYS A 1 131 ? 21.306 -2.010 -31.165 1.00 98.00 131 CYS A CA 1
ATOM 995 C C . CYS A 1 131 ? 21.966 -2.862 -32.257 1.00 98.00 131 CYS A C 1
ATOM 997 O O . CYS A 1 131 ? 22.944 -2.424 -32.861 1.00 98.00 131 CYS A O 1
ATOM 999 N N . ILE A 1 132 ? 21.415 -4.044 -32.554 1.00 97.94 132 ILE A N 1
ATOM 1000 C CA . ILE A 1 132 ? 21.925 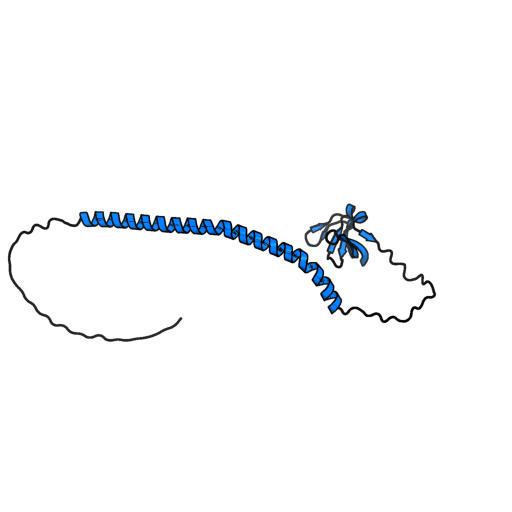-4.921 -33.619 1.00 97.94 132 ILE A CA 1
ATOM 1001 C C . ILE A 1 132 ? 21.832 -4.226 -34.985 1.00 97.94 132 ILE A C 1
ATOM 1003 O O . ILE A 1 132 ? 22.797 -4.245 -35.748 1.00 97.94 132 ILE A O 1
ATOM 1007 N N . LEU A 1 133 ? 20.706 -3.568 -35.281 1.00 97.94 133 LEU A N 1
ATOM 1008 C CA . LEU A 1 133 ? 20.531 -2.820 -36.529 1.00 97.94 133 LEU A CA 1
ATOM 1009 C C . LEU A 1 133 ? 21.546 -1.679 -36.666 1.00 97.94 133 LEU A C 1
ATOM 1011 O O . LEU A 1 133 ? 22.150 -1.525 -37.726 1.00 97.94 133 LEU A O 1
ATOM 1015 N N . MET A 1 134 ? 21.779 -0.915 -35.596 1.00 98.31 134 MET A N 1
ATOM 1016 C CA . MET A 1 134 ? 22.741 0.192 -35.604 1.00 98.31 134 MET A CA 1
ATOM 1017 C C . MET A 1 134 ? 24.179 -0.295 -35.800 1.00 98.31 134 MET A C 1
ATOM 1019 O O . MET A 1 134 ? 24.917 0.286 -36.594 1.00 98.31 134 MET A O 1
ATOM 1023 N N . LEU A 1 135 ? 24.567 -1.392 -35.142 1.00 97.75 135 LEU A N 1
ATOM 1024 C CA . LEU A 1 135 ? 25.883 -2.008 -35.335 1.00 97.75 135 LEU A CA 1
ATOM 1025 C C . LEU A 1 135 ? 26.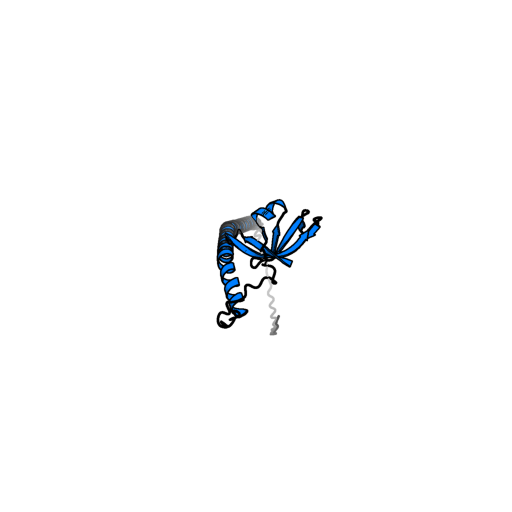060 -2.534 -36.762 1.00 97.75 135 LEU A C 1
ATOM 1027 O O . LEU A 1 135 ? 27.104 -2.310 -37.373 1.00 97.75 135 LEU A O 1
ATOM 1031 N N . SER A 1 136 ? 25.033 -3.179 -37.320 1.00 97.94 136 SER A N 1
ATOM 1032 C CA . SER A 1 136 ? 25.060 -3.658 -38.704 1.00 97.94 136 SER A CA 1
ATOM 1033 C C . SER A 1 136 ? 25.192 -2.508 -39.704 1.00 97.94 136 SER A C 1
ATOM 1035 O O . SER A 1 136 ? 25.942 -2.624 -40.672 1.00 97.94 136 SER A O 1
ATOM 1037 N N . LEU A 1 137 ? 24.485 -1.397 -39.479 1.00 97.94 137 LEU A N 1
ATOM 1038 C CA . LEU A 1 137 ? 24.561 -0.213 -40.333 1.00 97.94 137 LEU A CA 1
ATOM 1039 C C . LEU A 1 137 ? 25.948 0.440 -40.258 1.00 97.94 137 LEU A C 1
ATOM 1041 O O . LEU A 1 137 ? 26.515 0.794 -41.290 1.00 97.94 137 LEU A O 1
ATOM 1045 N N . ALA A 1 138 ? 26.514 0.552 -39.054 1.00 98.06 138 ALA A N 1
ATOM 1046 C CA . ALA A 1 138 ? 27.859 1.080 -38.851 1.00 98.06 138 ALA A CA 1
ATOM 1047 C C . ALA A 1 138 ? 28.920 0.208 -39.541 1.00 98.06 138 ALA A C 1
ATOM 1049 O O . ALA A 1 138 ? 29.777 0.731 -40.250 1.00 98.06 138 ALA A O 1
ATOM 1050 N N . ALA A 1 139 ? 28.830 -1.117 -39.404 1.00 97.94 139 ALA A N 1
ATOM 1051 C CA . ALA A 1 139 ? 29.730 -2.050 -40.076 1.00 97.94 139 ALA A CA 1
ATOM 1052 C C . ALA A 1 139 ? 29.631 -1.945 -41.607 1.00 97.94 139 ALA A C 1
ATOM 1054 O O . ALA A 1 139 ? 30.656 -1.901 -42.287 1.00 97.94 139 ALA A O 1
ATOM 1055 N N . ALA A 1 140 ? 28.416 -1.839 -42.154 1.00 98.19 140 ALA A N 1
ATOM 1056 C CA . ALA A 1 140 ? 28.209 -1.637 -43.587 1.00 98.19 140 ALA A CA 1
ATOM 1057 C C . ALA A 1 140 ? 28.807 -0.305 -44.071 1.00 98.19 140 ALA A C 1
ATOM 1059 O O . ALA A 1 140 ? 29.472 -0.273 -45.105 1.00 98.19 140 ALA A O 1
ATOM 1060 N N . ALA A 1 141 ? 28.631 0.780 -43.312 1.00 98.19 141 ALA A N 1
ATOM 1061 C CA . ALA A 1 141 ? 29.222 2.077 -43.633 1.00 98.19 141 ALA A CA 1
ATOM 1062 C C . ALA A 1 141 ? 30.759 2.027 -43.625 1.00 98.19 141 ALA A C 1
ATOM 1064 O O . ALA A 1 141 ? 31.393 2.533 -44.549 1.00 98.19 141 ALA A O 1
ATOM 1065 N N . LEU A 1 142 ? 31.361 1.368 -42.629 1.00 97.62 142 LEU A N 1
ATOM 1066 C CA . LEU A 1 142 ? 32.810 1.156 -42.566 1.00 97.62 142 LEU A CA 1
ATOM 1067 C C . LEU A 1 142 ? 33.319 0.318 -43.743 1.00 97.62 142 LEU A C 1
ATOM 1069 O O . LEU A 1 142 ? 34.346 0.652 -44.325 1.00 97.62 142 LEU A O 1
ATOM 1073 N N . LEU A 1 143 ? 32.587 -0.726 -44.132 1.00 97.94 143 LEU A N 1
ATOM 1074 C CA . LEU A 1 143 ? 32.928 -1.556 -45.286 1.00 97.94 143 LEU A CA 1
ATOM 1075 C C . LEU A 1 143 ? 32.875 -0.752 -46.592 1.00 97.94 143 LEU A C 1
ATOM 1077 O O . LEU A 1 143 ? 33.779 -0.863 -47.415 1.00 97.94 143 LEU A O 1
ATOM 1081 N N . VAL A 1 144 ? 31.865 0.104 -46.768 1.00 97.94 144 VAL A N 1
ATOM 1082 C CA . VAL A 1 144 ? 31.780 1.009 -47.926 1.00 97.94 144 VAL A CA 1
ATOM 1083 C C . VAL A 1 144 ? 32.948 1.995 -47.938 1.00 97.94 144 VAL A C 1
ATOM 1085 O O . VAL A 1 144 ? 33.581 2.168 -48.978 1.00 97.94 144 VAL A O 1
ATOM 1088 N N . LEU A 1 145 ? 33.278 2.608 -46.796 1.00 96.75 145 LEU A N 1
ATOM 1089 C CA . LEU A 1 145 ? 34.435 3.502 -46.683 1.00 96.75 145 LEU A CA 1
ATOM 1090 C C . LEU A 1 145 ? 35.743 2.782 -47.028 1.00 96.75 145 LEU A C 1
ATOM 1092 O O . LEU A 1 145 ? 36.562 3.330 -47.763 1.00 96.75 145 LEU A O 1
ATOM 1096 N N . TRP A 1 146 ? 35.909 1.545 -46.560 1.00 96.44 146 TRP A N 1
ATOM 1097 C CA . TRP A 1 146 ? 37.072 0.720 -46.867 1.00 96.44 146 TRP A CA 1
ATOM 1098 C C . TRP A 1 146 ? 37.187 0.416 -48.370 1.00 96.44 146 TRP A C 1
ATOM 1100 O O . TRP A 1 146 ? 38.259 0.589 -48.947 1.00 96.44 146 TRP A O 1
ATOM 1110 N N . ILE A 1 147 ? 36.081 0.056 -49.036 1.00 96.19 147 ILE A N 1
ATOM 1111 C CA . ILE A 1 147 ? 36.054 -0.168 -50.495 1.00 96.19 147 ILE A CA 1
ATOM 1112 C C . ILE A 1 147 ? 36.426 1.111 -51.258 1.00 96.19 147 ILE A C 1
ATOM 1114 O O . ILE A 1 147 ? 37.203 1.059 -52.213 1.00 96.19 147 ILE A O 1
ATOM 1118 N N . LEU A 1 148 ? 35.899 2.265 -50.840 1.00 94.94 148 LEU A N 1
ATOM 1119 C CA . LEU A 1 148 ? 36.202 3.548 -51.481 1.00 94.94 148 LEU A CA 1
ATOM 1120 C C . LEU A 1 148 ? 37.682 3.927 -51.338 1.00 94.94 148 LEU A C 1
ATOM 1122 O O . LEU A 1 148 ? 38.268 4.449 -52.285 1.00 94.94 148 LEU A O 1
ATOM 1126 N N . GLN A 1 149 ? 38.299 3.634 -50.190 1.00 93.69 149 GLN A N 1
ATOM 1127 C CA . GLN A 1 149 ? 39.732 3.847 -49.973 1.00 93.69 149 GLN A CA 1
ATOM 1128 C C . GLN A 1 149 ? 40.591 2.895 -50.811 1.00 93.69 149 GLN A C 1
ATOM 1130 O O . GLN A 1 149 ? 41.564 3.336 -51.422 1.00 93.69 149 GLN A O 1
ATOM 1135 N N . ALA A 1 150 ? 40.210 1.618 -50.904 1.00 92.50 150 ALA A N 1
ATOM 1136 C CA . ALA A 1 150 ? 40.922 0.635 -51.719 1.00 92.50 150 ALA A CA 1
ATOM 1137 C C . ALA A 1 150 ? 40.970 1.036 -53.207 1.00 92.50 150 ALA A C 1
ATOM 1139 O O . ALA A 1 150 ? 41.977 0.811 -53.876 1.00 92.50 150 ALA A O 1
ATOM 1140 N N . GLY A 1 151 ? 39.924 1.696 -53.717 1.00 89.88 151 GLY A N 1
ATOM 1141 C CA . GLY A 1 151 ? 39.881 2.198 -55.095 1.00 89.88 151 GLY A CA 1
ATOM 1142 C C . GLY A 1 151 ? 40.798 3.395 -55.385 1.00 89.88 151 GLY A C 1
ATOM 1143 O O . GLY A 1 151 ? 41.071 3.676 -56.549 1.00 89.88 151 GLY A O 1
ATOM 1144 N N . GLN A 1 152 ? 41.289 4.102 -54.363 1.00 88.31 152 GLN A N 1
ATOM 1145 C CA . GLN A 1 152 ? 42.153 5.284 -54.529 1.00 88.31 152 GLN A CA 1
ATOM 1146 C C . GLN A 1 152 ? 43.655 4.931 -54.555 1.00 88.31 152 GLN A C 1
ATOM 1148 O O . GLN A 1 152 ? 44.489 5.799 -54.803 1.00 88.31 152 GLN A O 1
ATOM 1153 N N . GLY A 1 153 ? 44.011 3.665 -54.302 1.00 69.38 153 GLY A N 1
ATOM 1154 C CA . GLY A 1 153 ? 45.372 3.217 -53.993 1.00 69.38 153 GLY A CA 1
ATOM 1155 C C . GLY A 1 153 ? 46.175 2.580 -55.129 1.00 69.38 153 GLY A C 1
ATOM 1156 O O . GLY A 1 153 ? 47.098 1.825 -54.842 1.00 69.38 153 GLY A O 1
ATOM 1157 N N . GLN A 1 154 ? 45.876 2.856 -56.399 1.00 61.78 154 GLN A N 1
ATOM 1158 C CA . GLN A 1 154 ? 46.835 2.588 -57.478 1.00 61.78 154 GLN A CA 1
ATOM 1159 C C . GLN A 1 154 ? 47.122 3.872 -58.254 1.00 61.78 154 GLN A C 1
ATOM 1161 O O . GLN A 1 154 ? 46.553 4.090 -59.326 1.00 61.78 154 GLN A O 1
ATOM 1166 N N . PRO A 1 155 ? 48.046 4.728 -57.771 1.00 64.94 155 PRO A N 1
ATOM 1167 C CA . PRO A 1 155 ? 48.868 5.450 -58.721 1.00 64.94 155 PRO A CA 1
ATOM 1168 C C . PRO A 1 155 ? 49.527 4.377 -59.587 1.00 64.94 155 PRO A C 1
ATOM 1170 O O . PRO A 1 155 ? 50.175 3.464 -59.075 1.00 64.94 155 PRO A O 1
ATOM 1173 N N . ALA A 1 156 ? 49.283 4.432 -60.892 1.00 62.12 156 ALA A N 1
ATOM 1174 C CA . ALA A 1 156 ? 50.056 3.675 -61.852 1.00 62.12 156 ALA A CA 1
ATOM 1175 C C . ALA A 1 156 ? 51.512 4.124 -61.693 1.00 62.12 156 ALA A C 1
ATOM 1177 O O . ALA A 1 156 ? 51.944 5.092 -62.317 1.00 62.12 156 ALA A O 1
ATOM 1178 N N . GLU A 1 157 ? 52.252 3.469 -60.798 1.00 59.16 157 GLU A N 1
ATOM 1179 C CA . GLU A 1 157 ? 53.697 3.516 -60.811 1.00 59.16 157 GLU A CA 1
ATOM 1180 C C . GLU A 1 157 ? 54.082 2.937 -62.162 1.00 59.16 157 GLU A C 1
ATOM 1182 O O . GLU A 1 157 ? 53.982 1.738 -62.434 1.00 59.16 157 GLU A O 1
ATOM 1187 N N . HIS A 1 158 ? 54.398 3.864 -63.057 1.00 55.56 158 HIS A N 1
ATOM 1188 C CA . HIS A 1 158 ? 55.123 3.630 -64.273 1.00 55.56 158 HIS A CA 1
ATOM 1189 C C . HIS A 1 158 ? 56.228 2.615 -63.971 1.00 55.56 158 HIS A C 1
ATOM 1191 O O . HIS A 1 158 ? 57.246 2.945 -63.367 1.00 55.56 158 HIS A O 1
ATOM 1197 N N . GLN A 1 159 ? 56.037 1.383 -64.445 1.00 55.81 159 GLN A N 1
ATOM 1198 C CA . GLN A 1 159 ? 57.138 0.510 -64.813 1.00 55.81 159 GLN A CA 1
ATOM 1199 C C . GLN A 1 159 ? 57.984 1.259 -65.851 1.00 55.81 159 GLN A C 1
ATOM 1201 O O . GLN A 1 159 ? 57.809 1.099 -67.057 1.00 55.81 159 GLN A O 1
ATOM 1206 N N . VAL A 1 160 ? 58.903 2.103 -65.394 1.00 59.44 160 VAL A N 1
ATOM 1207 C CA . VAL A 1 160 ? 60.105 2.424 -66.150 1.00 59.44 160 VAL A CA 1
ATOM 1208 C C . VAL A 1 160 ? 61.175 1.501 -65.609 1.00 59.44 160 VAL A C 1
ATOM 1210 O O . VAL A 1 160 ? 61.871 1.770 -64.636 1.00 59.44 160 VAL A O 1
ATOM 1213 N N . ALA A 1 161 ? 61.250 0.354 -66.272 1.00 59.25 161 ALA A N 1
ATOM 1214 C CA . ALA A 1 161 ? 62.414 -0.497 -66.270 1.00 59.25 161 ALA A CA 1
ATOM 1215 C C . ALA A 1 161 ? 63.676 0.347 -66.516 1.00 59.25 161 ALA A C 1
ATOM 1217 O O . ALA A 1 161 ? 63.840 0.942 -67.579 1.00 59.25 161 ALA A O 1
ATOM 1218 N N . SER A 1 162 ? 64.573 0.378 -65.538 1.00 55.75 162 SER A N 1
ATOM 1219 C CA . SER A 1 162 ? 65.990 0.740 -65.671 1.00 55.75 162 SER A CA 1
ATOM 1220 C C . SER A 1 162 ? 66.709 0.128 -64.461 1.00 55.75 162 SER A C 1
ATOM 1222 O O . SER A 1 162 ? 66.771 0.728 -63.402 1.00 55.75 162 SER A O 1
ATOM 1224 N N . ARG A 1 163 ? 66.968 -1.184 -64.457 1.00 56.66 163 ARG A N 1
ATOM 1225 C CA . ARG A 1 163 ? 68.284 -1.761 -64.792 1.00 56.66 163 ARG A CA 1
ATOM 1226 C C . ARG A 1 163 ? 69.440 -1.114 -63.998 1.00 56.66 163 ARG A C 1
ATOM 1228 O O . ARG A 1 163 ? 69.940 -0.070 -64.394 1.00 56.66 163 ARG A O 1
ATOM 1235 N N . GLY A 1 164 ? 69.916 -1.805 -62.960 1.00 51.94 164 GLY A N 1
ATOM 1236 C CA . GLY A 1 164 ? 71.227 -1.576 -62.330 1.00 51.94 164 GLY A CA 1
ATOM 1237 C C . GLY A 1 164 ? 71.231 -2.021 -60.862 1.00 51.94 164 GLY A C 1
ATOM 1238 O O . GLY A 1 164 ? 70.588 -1.379 -60.052 1.00 51.94 164 GLY A O 1
ATOM 1239 N N . LEU A 1 165 ? 71.691 -3.235 -60.537 1.00 54.22 165 LEU A N 1
ATOM 1240 C CA . LEU A 1 165 ? 73.085 -3.603 -60.202 1.00 54.22 165 LEU A CA 1
ATOM 1241 C C . LEU A 1 165 ? 73.471 -3.288 -58.739 1.00 54.22 165 LEU A C 1
ATOM 1243 O O . LEU A 1 165 ? 73.663 -2.123 -58.422 1.00 54.22 165 LEU A O 1
ATOM 1247 N N . LEU A 1 166 ? 73.726 -4.372 -57.975 1.00 53.38 166 LEU A N 1
ATOM 1248 C CA . LEU A 1 166 ? 74.558 -4.493 -56.750 1.00 53.38 166 LEU A CA 1
ATOM 1249 C C . LEU A 1 166 ? 74.027 -3.753 -55.503 1.00 53.38 166 LEU A C 1
ATOM 1251 O O . LEU A 1 166 ? 73.504 -2.661 -55.621 1.00 53.38 166 LEU A O 1
ATOM 1255 N N . SER A 1 167 ? 74.087 -4.257 -54.271 1.00 49.22 167 SER A N 1
ATOM 1256 C CA . SER A 1 167 ? 74.918 -5.260 -53.583 1.00 49.22 167 SER A CA 1
ATOM 1257 C C . SER A 1 167 ? 74.086 -5.818 -52.403 1.00 49.22 167 SER A C 1
ATOM 1259 O O . SER A 1 167 ? 73.238 -5.114 -51.865 1.00 49.22 167 SER A O 1
ATOM 1261 N N . PHE A 1 168 ? 74.070 -7.122 -52.119 1.00 57.06 168 PHE A N 1
ATOM 1262 C CA . PHE A 1 168 ? 74.952 -7.796 -51.151 1.00 57.06 168 PHE A CA 1
ATOM 1263 C C . PHE A 1 168 ? 75.445 -6.875 -50.024 1.00 57.06 168 PHE A C 1
ATOM 1265 O O . PHE A 1 168 ? 76.386 -6.124 -50.240 1.00 57.06 168 PHE A O 1
ATOM 1272 N N . ASP A 1 169 ? 74.819 -6.952 -48.852 1.00 55.69 169 ASP A N 1
ATOM 1273 C CA . ASP A 1 169 ? 75.578 -7.049 -47.609 1.00 55.69 169 ASP A CA 1
ATOM 1274 C C . ASP A 1 169 ? 74.773 -7.818 -46.560 1.00 55.69 169 ASP A C 1
ATOM 1276 O O . ASP A 1 169 ? 73.550 -7.712 -46.443 1.00 55.69 169 ASP A O 1
ATOM 1280 N N . GLU A 1 170 ? 75.523 -8.685 -45.911 1.00 65.81 170 GLU A N 1
ATOM 1281 C CA . GLU A 1 170 ? 75.167 -9.774 -45.029 1.00 65.81 170 GLU A CA 1
ATOM 1282 C C . GLU A 1 170 ? 75.621 -9.314 -43.650 1.00 65.81 170 GLU A C 1
ATOM 1284 O O . GLU A 1 170 ? 76.818 -9.164 -43.436 1.00 65.81 170 GLU A O 1
ATOM 1289 N N . GLU A 1 171 ? 74.699 -9.047 -42.725 1.00 62.34 171 GLU A N 1
ATOM 1290 C CA . GLU A 1 171 ? 75.082 -8.841 -41.327 1.00 62.34 171 GLU A CA 1
ATOM 1291 C C . GLU A 1 171 ? 74.146 -9.607 -40.394 1.00 62.34 171 GLU A C 1
ATOM 1293 O O . GLU A 1 171 ? 73.022 -9.216 -40.071 1.00 62.34 171 GLU A O 1
ATOM 1298 N N . ASP A 1 172 ? 74.676 -10.782 -40.068 1.00 58.41 172 ASP A N 1
ATOM 1299 C CA . ASP A 1 172 ? 74.516 -11.583 -38.865 1.00 58.41 172 ASP A CA 1
ATOM 1300 C C . ASP A 1 172 ? 74.459 -10.709 -37.598 1.00 58.41 172 ASP A C 1
ATOM 1302 O O . ASP A 1 172 ? 75.209 -9.741 -37.460 1.00 58.41 172 ASP A O 1
ATOM 1306 N N . GLY A 1 173 ? 73.591 -11.051 -36.647 1.00 56.47 173 GLY A N 1
ATOM 1307 C CA . GLY A 1 173 ? 73.413 -10.231 -35.449 1.00 56.47 173 GLY A CA 1
ATOM 1308 C C . GLY A 1 173 ? 72.399 -10.781 -34.460 1.00 56.47 173 GLY A C 1
ATOM 1309 O O . GLY A 1 173 ? 71.319 -10.225 -34.288 1.00 56.47 173 GLY A O 1
ATOM 1310 N N . SER A 1 174 ? 72.775 -11.897 -33.847 1.00 60.62 174 SER A N 1
ATOM 1311 C CA . SER A 1 174 ? 72.379 -12.394 -32.527 1.00 60.62 174 SER A CA 1
ATOM 1312 C C . SER A 1 174 ? 71.853 -11.316 -31.566 1.00 60.62 174 SER A C 1
ATOM 1314 O O . SER A 1 174 ? 72.466 -10.265 -31.422 1.00 60.62 174 SER A O 1
ATOM 1316 N N . ASP A 1 175 ? 70.779 -11.600 -30.827 1.00 54.28 175 ASP A N 1
ATOM 1317 C CA . ASP A 1 175 ? 70.948 -11.907 -29.402 1.00 54.28 175 ASP A CA 1
ATOM 1318 C C . ASP A 1 175 ? 69.634 -12.269 -28.704 1.00 54.28 175 ASP A C 1
ATOM 1320 O O . ASP A 1 175 ? 68.576 -11.654 -28.854 1.00 54.28 175 ASP A O 1
ATOM 1324 N N . GLU A 1 176 ? 69.769 -13.337 -27.930 1.00 59.06 176 GLU A N 1
ATOM 1325 C CA . GLU A 1 176 ? 68.821 -13.917 -27.003 1.00 59.06 176 GLU A CA 1
ATOM 1326 C C . GLU A 1 176 ? 68.467 -12.941 -25.871 1.00 59.06 176 GLU A C 1
ATOM 1328 O O . GLU A 1 176 ? 69.315 -12.234 -25.330 1.00 59.06 176 GLU A O 1
ATOM 1333 N N . GLY A 1 177 ? 67.206 -12.968 -25.443 1.00 59.19 177 GLY A N 1
ATOM 1334 C CA . GLY A 1 177 ? 66.735 -12.209 -24.291 1.00 59.19 177 GLY A CA 1
ATOM 1335 C C . GLY A 1 177 ? 65.550 -12.887 -23.620 1.00 59.19 177 GLY A C 1
ATOM 1336 O O . GLY A 1 177 ? 64.414 -12.447 -23.767 1.00 59.19 177 GLY A O 1
ATOM 1337 N N . CYS A 1 178 ? 65.819 -13.970 -22.888 1.00 58.56 178 CYS A N 1
ATOM 1338 C CA . CYS A 1 178 ? 64.918 -14.508 -21.872 1.00 58.56 178 CYS A CA 1
ATOM 1339 C C . CYS A 1 178 ? 64.804 -13.529 -20.699 1.00 58.56 178 CYS A C 1
ATOM 1341 O O . CYS A 1 178 ? 65.826 -13.221 -20.092 1.00 58.56 178 CYS A O 1
ATOM 1343 N N . THR A 1 179 ? 63.586 -13.183 -20.279 1.00 60.41 179 THR A N 1
ATOM 1344 C CA . THR A 1 179 ? 63.264 -13.039 -18.850 1.00 60.41 179 THR A CA 1
ATOM 1345 C C . THR A 1 179 ? 61.789 -13.332 -18.582 1.00 60.41 179 THR A C 1
ATOM 1347 O O . THR A 1 179 ? 60.883 -12.618 -19.007 1.00 60.41 179 THR A O 1
ATOM 1350 N N . ASP A 1 180 ? 61.585 -14.408 -17.826 1.00 59.94 180 ASP A N 1
ATOM 1351 C CA . ASP A 1 180 ? 60.398 -14.701 -17.032 1.00 59.94 180 ASP A CA 1
ATOM 1352 C C . ASP A 1 180 ? 60.176 -13.650 -15.928 1.00 59.94 180 ASP A C 1
ATOM 1354 O O . ASP A 1 180 ? 61.124 -13.045 -15.423 1.00 59.94 180 ASP A O 1
ATOM 1358 N N . GLY A 1 181 ? 58.932 -13.526 -15.457 1.00 56.66 181 GLY A N 1
ATOM 1359 C CA . GLY A 1 181 ? 58.609 -12.885 -14.175 1.00 56.66 181 GLY A CA 1
ATOM 1360 C C . GLY A 1 181 ? 57.193 -12.300 -14.157 1.00 56.66 181 GLY A C 1
ATOM 1361 O O . GLY A 1 181 ? 56.977 -11.227 -14.696 1.00 56.66 181 GLY A O 1
ATOM 1362 N N . SER A 1 182 ? 56.160 -13.028 -13.722 1.00 58.75 182 SER A N 1
ATOM 1363 C CA . SER A 1 182 ? 55.773 -13.299 -12.322 1.00 58.75 182 SER A CA 1
ATOM 1364 C C . SER A 1 182 ? 54.850 -12.224 -11.716 1.00 58.75 182 SER A C 1
ATOM 1366 O O . SER A 1 182 ? 55.258 -11.081 -11.576 1.00 58.75 182 SER A O 1
ATOM 1368 N N . SER A 1 183 ? 53.666 -12.681 -11.266 1.00 58.44 183 SER A N 1
ATOM 1369 C CA . SER A 1 183 ? 52.856 -12.192 -10.122 1.00 58.44 183 SER A CA 1
ATOM 1370 C C . SER A 1 183 ? 52.270 -10.763 -10.212 1.00 58.44 183 SER A C 1
ATOM 1372 O O . SER A 1 183 ? 52.953 -9.804 -10.519 1.00 58.44 183 SER A O 1
ATOM 1374 N N . SER A 1 184 ? 51.005 -10.484 -9.893 1.00 63.00 184 SER A N 1
ATOM 1375 C C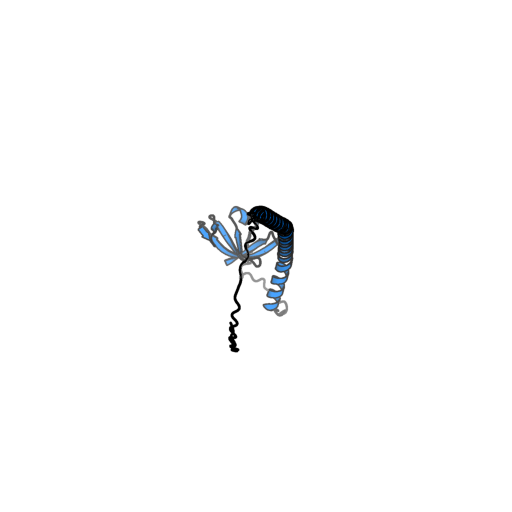A . SER A 1 184 ? 50.373 -10.683 -8.584 1.00 63.00 184 SER A CA 1
ATOM 1376 C C . SER A 1 184 ? 48.920 -10.166 -8.593 1.00 63.00 184 SER A C 1
ATOM 1378 O O . SER A 1 184 ? 48.514 -9.394 -9.457 1.00 63.00 184 SER A O 1
ATOM 1380 N N . GLU A 1 185 ? 48.181 -10.655 -7.602 1.00 60.44 185 GLU A N 1
ATOM 1381 C CA . GLU A 1 185 ? 46.842 -10.328 -7.098 1.00 60.44 185 GLU A CA 1
ATOM 1382 C C . GLU A 1 185 ? 46.354 -8.868 -7.206 1.00 60.44 185 GLU A C 1
ATOM 1384 O O . GLU A 1 185 ? 47.088 -7.924 -6.920 1.00 60.44 185 GLU A O 1
ATOM 1389 N N . THR A 1 186 ? 45.054 -8.686 -7.471 1.00 63.84 186 THR A N 1
ATOM 1390 C CA . THR A 1 186 ? 44.071 -8.128 -6.506 1.00 63.84 186 THR A CA 1
ATOM 1391 C C . THR A 1 186 ? 42.637 -8.258 -7.011 1.00 63.84 186 THR A C 1
ATOM 1393 O O . THR A 1 186 ? 42.420 -8.164 -8.240 1.00 63.84 186 THR A O 1
#

Radius of gyration: 44.89 Å; chains: 1; bounding box: 102×45×114 Å

Foldseek 3Di:
DFWKWFQDPVVRDTFIWDFPDFQQCWQADPNDTGHHGWTWIQTLVGIDIAHPVCCVPTIGGDPPPPPPDDPPDDPDDCPDPPPPPPVVVVVVSVVVVCPPVVVVVVVVVVVVVVVCCVVVVVVVVVVVVVVVVVVVVVVVVVVVVVVVVVVVPDPPPPPPDDDDDDDDDDDDDDDDDDDDDDDDDD

Sequence (186 aa):
GQRVQVWSDSEGRWLDGQVEEVYTEGGLADGFNMPPGCVKVSSDAGIKYLKPGQLDRELRYQVVPAAGALPVAQRTPLESWHLPSLSEVHKQAFSHLGDAVFRKGALIGVCIGLLLGLIVGPLVKVILTWCILMLSLAAAALLVLWILQAGQGQPAEHQVASRGLLSFDEEDGSDEGCTDGSSSET

Organism: NCBI:txid73915

pLDDT: mean 81.96, std 18.08, range [45.19, 98.31]

Secondary structure (DSSP, 8-state):
--EEEEEETTTTEEEEEEEEEEESS-EEETTEEEPTTEEEEEETTEEEEE-GGGHHHHEEE-----TT-----------------HHHHHHHHHHHHHHHHHHHHHHHHHHHHHHHHHHHHHHHHHHHHHHHHHHHHHHHHHHHHHHHHHTT----------------------------------